Protein 6PJQ (pdb70)

GO terms:
  GO:0042802 identical protein binding (F, IPI)
  GO:0005886 plasma membrane (C, IDA)
  GO:0004252 serine-type endopeptidase activity (F, IDA)
  GO:0006508 proteolysis (P, IDA)
  GO:0004175 endopeptidase activity (F, IMP)
  GO:0006508 proteolysis (P, IMP)

Nearest PDB structures (foldseek):
  6pjq-assembly1_A  TM=1.006E+00  e=3.329E-26  Escherichia coli
  6pju-assembly1_A  TM=1.005E+00  e=6.611E-25  Escherichia coli
  5f5k-assembly1_A  TM=9.999E-01  e=1.378E-24  Escherichia coli
  6pja-assembly1_A  TM=9.984E-01  e=3.497E-24  Escherichia coli
  6pj5-assembly1_A  TM=9.980E-01  e=4.254E-24  Escherichia coli

Sequence (178 aa):
RAGPVTWVMMIACVVVFIAMQILGDQEVMLWLAWPFDPTLKFEFWRYFTHALMHFSLMHILFNLLWWWYLGGAVEKRLGSGKLIVITLISALLSGYVQQKFSGPWFGGLSGVVFALMGYVWLRGERDPQSGIYLQRGLIIFALIWIVAGSMANGAHIAGLAVGLAMAFVDSLNVRMAA

CATH classification: 1.20.1540.10

Solvent-accessible surface area: 8876 Å² total; per-residue (Å²): 228,13,11,87,24,0,105,102,24,28,96,31,0,55,94,21,26,90,32,3,115,136,105,32,44,137,74,11,9,96,143,34,0,18,15,120,50,103,111,41,103,137,43,130,112,8,42,72,22,4,5,31,0,1,27,41,103,129,7,9,95,59,2,18,113,14,0,112,96,3,0,7,31,0,11,161,129,47,30,38,46,55,0,72,67,1,16,76,69,0,3,63,74,2,0,108,44,1,44,135,124,60,20,20,92,2,0,3,0,1,2,2,4,7,0,0,9,1,0,2,75,26,27,12,79,100,28,97,172,17,39,5,134,9,77,164,46,42,33,95,52,8,92,99,110,29,123,85,47,99,44,0,48,0,2,3,88,9,0,35,56,14,0,51,56,32,0,90,88,28,17,116,158,97,79,51,2,10

InterPro domains:
  IPR022732 Peptidase S54, GlpG peptidase, N-terminal [PF12122] (1-82)
  IPR022764 Peptidase S54, rhomboid domain [PF01694] (133-268)
  IPR023662 Rhomboid protease GlpG [MF_01594] (1-274)
  IPR023662 Rhomboid protease GlpG [TIGR04239] (4-269)
  IPR035952 Rhomboid-like superfamily [G3DSA:1.20.1540.10] (91-271)
  IPR035952 Rhomboid-like superfamily [SSF144091] (92-267)
  IPR038236 GlpG peptidase, N-terminal domain superfamily [G3DSA:3.30.70.2350] (1-67)

Secondary structure (DSSP, 8-state):
---HHHHHHHHHHHHHHHHHHHH-HHHHHHHHS--SSGGGTT-TTHHHHGGG--SSHHHHHHHHHHIIIIIHHHHHHH-HHHHHHHHHHHHHHHHHHHHHHH-S-EE-SHHHHHHHHHHHHHHHHH-GGGS----HHHHHHHHHHHHH--B-HHHHHHHHHHHHHHHHHHHH-/-EE--

Radius of gyration: 15.37 Å; Cα contacts (8 Å, |Δi|>4): 322; chains: 2; bounding box: 30×46×30 Å

Organism: Escherichia coli (strain K12) (NCBI:txid83333)

Structure (mmCIF, N/CA/C/O backbone):
data_6PJQ
#
_entry.id   6PJQ
#
_cell.length_a   71.739
_cell.length_b   96.450
_cell.length_c   62.570
_cell.angle_alpha   90.000
_cell.angle_beta   90.000
_cell.angle_gamma   90.000
#
_symmetry.space_group_name_H-M   'C 2 2 21'
#
loop_
_entity.id
_entity.type
_entity.pdbx_description
1 polymer 'Rhomboid protease GlpG'
2 polymer 'Peptide aldehyde inhibitor'
3 water water
#
loop_
_atom_site.group_PDB
_atom_site.id
_atom_site.type_symbol
_atom_site.label_atom_id
_atom_site.label_alt_id
_atom_site.label_comp_id
_atom_site.label_asym_id
_atom_site.label_entity_id
_atom_site.label_seq_id
_atom_site.pdbx_PDB_ins_code
_atom_site.Cartn_x
_atom_site.Cartn_y
_atom_site.Cartn_z
_atom_site.occupancy
_atom_site.B_iso_or_equiv
_atom_site.auth_seq_id
_atom_site.auth_comp_id
_atom_site.auth_asym_id
_atom_site.auth_atom_id
_atom_site.pdbx_PDB_model_num
ATOM 1 N N . ARG A 1 27 ? 7.945 11.851 -14.822 1.00 101.40 92 ARG A N 1
ATOM 2 C CA . ARG A 1 27 ? 6.913 12.886 -15.132 1.00 94.29 92 ARG A CA 1
ATOM 3 C C . ARG A 1 27 ? 5.875 12.910 -14.007 1.00 90.21 92 ARG A C 1
ATOM 4 O O . ARG A 1 27 ? 5.304 11.877 -13.643 1.00 78.40 92 ARG A O 1
ATOM 12 N N . ALA A 1 28 ? 5.673 14.118 -13.459 1.00 77.23 93 ALA A N 1
ATOM 13 C CA . ALA A 1 28 ? 4.708 14.374 -12.406 1.00 68.64 93 ALA A CA 1
ATOM 14 C C . ALA A 1 28 ? 3.435 14.990 -12.992 1.00 63.90 93 ALA A C 1
ATOM 15 O O . ALA A 1 28 ? 3.445 15.588 -14.062 1.00 73.01 93 ALA A O 1
ATOM 17 N N . GLY A 1 29 ? 2.329 14.822 -12.273 1.00 63.01 94 GLY A N 1
ATOM 18 C CA . GLY A 1 29 ? 1.010 15.101 -12.810 1.00 57.80 94 GLY A CA 1
ATOM 19 C C . GLY A 1 29 ? 0.747 16.579 -13.096 1.00 60.41 94 GLY A C 1
ATOM 20 O O . GLY A 1 29 ? 1.582 17.462 -12.841 1.00 62.03 94 GLY A O 1
ATOM 21 N N . PRO A 1 30 ? -0.461 16.864 -13.633 1.00 49.94 95 PRO A N 1
ATOM 22 C CA . PRO A 1 30 ? -0.863 18.210 -14.022 1.00 50.74 95 PRO A CA 1
ATOM 23 C C . PRO A 1 30 ? -0.880 19.249 -12.900 1.00 61.30 95 PRO A C 1
ATOM 24 O O . PRO A 1 30 ? -0.543 20.400 -13.138 1.00 71.47 95 PRO A O 1
ATOM 28 N N . VAL A 1 31 ? -1.232 18.851 -11.674 1.00 61.05 96 VAL A N 1
ATOM 29 C CA . VAL A 1 31 ? -1.299 19.803 -10.573 1.00 56.32 96 VAL A CA 1
ATOM 30 C C . VAL A 1 31 ? 0.117 20.149 -10.103 1.00 55.59 96 VAL A C 1
ATOM 31 O O . VAL A 1 31 ? 0.442 21.318 -9.884 1.00 56.29 96 VAL A O 1
ATOM 35 N N . THR A 1 32 ? 0.982 19.139 -9.993 1.00 50.61 97 THR A N 1
ATOM 36 C CA . THR A 1 32 ? 2.375 19.394 -9.658 1.00 52.21 97 THR A CA 1
ATOM 37 C C . THR A 1 32 ? 3.006 20.385 -10.638 1.00 61.00 97 THR A C 1
ATOM 38 O O . THR A 1 32 ? 3.731 21.294 -10.202 1.00 58.71 97 THR A O 1
ATOM 42 N N . TRP A 1 33 ? 2.737 20.197 -11.951 1.00 62.49 98 TRP A N 1
ATOM 43 C CA . TRP A 1 33 ? 3.319 21.054 -12.984 1.00 64.11 98 TRP A CA 1
ATOM 44 C C . TRP A 1 33 ? 2.705 22.456 -13.030 1.00 61.05 98 TRP A C 1
ATOM 45 O O . TRP A 1 33 ? 3.455 23.428 -13.129 1.00 57.13 98 TRP A O 1
ATOM 56 N N . VAL A 1 34 ? 1.365 22.553 -12.926 1.00 53.03 99 VAL A N 1
ATOM 57 C CA . VAL A 1 34 ? 0.630 23.813 -12.953 1.00 47.32 99 VAL A CA 1
ATOM 58 C C . VAL A 1 34 ? 1.158 24.760 -11.870 1.00 53.26 99 VAL A C 1
ATOM 59 O O . VAL A 1 34 ? 1.373 25.939 -12.114 1.00 58.34 99 VAL A O 1
ATOM 63 N N . MET A 1 35 ? 1.415 24.226 -10.681 1.00 52.36 100 MET A N 1
ATOM 64 C CA . MET A 1 35 ? 1.909 24.994 -9.558 1.00 54.54 100 MET A CA 1
ATOM 65 C C . MET A 1 35 ? 3.375 25.393 -9.735 1.00 54.70 100 MET A C 1
ATOM 66 O O . MET A 1 35 ? 3.760 26.471 -9.297 1.00 62.79 100 MET A O 1
ATOM 71 N N . MET A 1 36 ? 4.196 24.535 -10.349 1.00 52.95 101 MET A N 1
ATOM 72 C CA . MET A 1 36 ? 5.575 24.907 -10.646 1.00 64.36 101 MET A CA 1
ATOM 73 C C . MET A 1 36 ? 5.604 26.026 -11.702 1.00 69.90 101 MET A C 1
ATOM 74 O O . MET A 1 36 ? 6.496 26.877 -11.692 1.00 60.30 101 MET A O 1
ATOM 79 N N . ILE A 1 37 ? 4.642 26.019 -12.641 1.00 58.38 102 ILE A N 1
ATOM 80 C CA . ILE A 1 37 ? 4.666 27.012 -13.703 1.00 60.14 102 ILE A CA 1
ATOM 81 C C . ILE A 1 37 ? 4.133 28.339 -13.169 1.00 63.12 102 ILE A C 1
ATOM 82 O O . ILE A 1 37 ? 4.663 29.386 -13.523 1.00 70.37 102 ILE A O 1
ATOM 87 N N . ALA A 1 38 ? 3.105 28.286 -12.306 1.00 64.17 103 ALA A N 1
ATOM 88 C CA . ALA A 1 38 ? 2.613 29.455 -11.584 1.00 54.14 103 ALA A CA 1
ATOM 89 C C . ALA A 1 38 ? 3.759 30.176 -10.868 1.00 50.55 103 ALA A C 1
ATOM 90 O O . ALA A 1 38 ? 3.935 31.375 -11.072 1.00 56.88 103 ALA A O 1
ATOM 92 N N . CYS A 1 39 ? 4.547 29.428 -10.075 1.00 49.68 104 CYS A N 1
ATOM 93 C CA . CYS A 1 39 ? 5.627 29.967 -9.252 1.00 54.69 104 CYS A CA 1
ATOM 94 C C . CYS A 1 39 ? 6.764 30.552 -10.088 1.00 57.70 104 CYS A C 1
ATOM 95 O O . CYS A 1 39 ? 7.377 31.526 -9.674 1.00 67.51 104 CYS A O 1
ATOM 98 N N . VAL A 1 40 ? 7.028 29.962 -11.258 1.00 65.05 105 VAL A N 1
ATOM 99 C CA . VAL A 1 40 ? 8.093 30.415 -12.141 1.00 59.36 105 VAL A CA 1
ATOM 100 C C . VAL A 1 40 ? 7.655 31.683 -12.864 1.00 53.61 105 VAL A C 1
ATOM 101 O O . VAL A 1 40 ? 8.427 32.639 -12.932 1.00 54.29 105 VAL A O 1
ATOM 105 N N . VAL A 1 41 ? 6.413 31.690 -13.364 1.00 49.61 106 VAL A N 1
ATOM 106 C CA . VAL A 1 41 ? 5.828 32.866 -13.996 1.00 51.26 106 VAL A CA 1
ATOM 107 C C . VAL A 1 41 ? 5.848 34.053 -13.026 1.00 54.71 106 VAL A C 1
ATOM 108 O O . VAL A 1 41 ? 6.314 35.128 -13.399 1.00 61.50 106 VAL A O 1
ATOM 112 N N . VAL A 1 42 ? 5.374 33.855 -11.781 1.00 55.13 107 VAL A N 1
ATOM 113 C CA . VAL A 1 42 ? 5.353 34.884 -10.739 1.00 53.18 107 VAL A CA 1
ATOM 114 C C . VAL A 1 42 ? 6.772 35.358 -10.371 1.00 55.41 107 VAL A C 1
ATOM 115 O O . VAL A 1 42 ? 7.023 36.565 -10.327 1.00 55.39 107 VAL A O 1
ATOM 119 N N . PHE A 1 43 ? 7.694 34.420 -10.105 1.00 51.38 108 PHE A N 1
ATOM 120 C CA . PHE A 1 43 ? 9.089 34.719 -9.809 1.00 55.73 108 PHE A CA 1
ATOM 121 C C . PHE A 1 43 ? 9.719 35.582 -10.900 1.00 67.94 108 PHE A C 1
ATOM 122 O O . PHE A 1 43 ? 10.355 36.581 -10.593 1.00 76.99 108 PHE A O 1
ATOM 130 N N . ILE A 1 44 ? 9.534 35.208 -12.172 1.00 67.76 109 ILE A N 1
ATOM 131 C CA . ILE A 1 44 ? 10.064 35.982 -13.285 1.00 63.00 109 ILE A CA 1
ATOM 132 C C . ILE A 1 44 ? 9.506 37.415 -13.272 1.00 61.36 109 ILE A C 1
ATOM 133 O O . ILE A 1 44 ? 10.248 38.381 -13.463 1.00 59.77 109 ILE A O 1
ATOM 138 N N . ALA A 1 45 ? 8.197 37.558 -13.002 1.00 60.47 110 ALA A N 1
ATOM 139 C CA . ALA A 1 45 ? 7.565 38.860 -12.852 1.00 63.01 110 ALA A CA 1
ATOM 140 C C . ALA A 1 45 ? 8.192 39.676 -11.714 1.00 67.60 110 ALA A C 1
ATOM 141 O O . ALA A 1 45 ? 8.376 40.883 -11.861 1.00 69.46 110 ALA A O 1
ATOM 143 N N . MET A 1 46 ? 8.551 39.014 -10.600 1.00 67.90 111 MET A N 1
ATOM 144 C CA . MET A 1 46 ? 9.193 39.669 -9.463 1.00 65.92 111 MET A CA 1
ATOM 145 C C . MET A 1 46 ? 10.575 40.226 -9.828 1.00 68.08 111 MET A C 1
ATOM 146 O O . MET A 1 46 ? 11.036 41.172 -9.196 1.00 73.47 111 MET A O 1
ATOM 151 N N . GLN A 1 47 ? 11.239 39.626 -10.830 1.00 74.68 112 GLN A N 1
ATOM 152 C CA . GLN A 1 47 ? 12.556 40.041 -11.310 1.00 75.31 112 GLN A CA 1
ATOM 153 C C . GLN A 1 47 ? 12.417 41.254 -12.232 1.00 83.21 112 GLN A C 1
ATOM 154 O O . GLN A 1 47 ? 13.251 42.165 -12.203 1.00 82.10 112 GLN A O 1
ATOM 160 N N . ILE A 1 48 ? 11.349 41.254 -13.047 1.00 69.99 113 ILE A N 1
ATOM 161 C CA . ILE A 1 48 ? 11.082 42.356 -13.957 1.00 69.81 113 ILE A CA 1
ATOM 162 C C . ILE A 1 48 ? 10.491 43.551 -13.201 1.00 64.73 113 ILE A C 1
ATOM 163 O O . ILE A 1 48 ? 10.996 44.660 -13.317 1.00 67.19 113 ILE A O 1
ATOM 168 N N . LEU A 1 49 ? 9.441 43.325 -12.407 1.00 61.09 114 LEU A N 1
ATOM 169 C CA . LEU A 1 49 ? 8.740 44.417 -11.750 1.00 56.39 114 LEU A CA 1
ATOM 170 C C . LEU A 1 49 ? 9.383 44.762 -10.403 1.00 56.18 114 LEU A C 1
ATOM 171 O O . LEU A 1 49 ? 9.118 45.829 -9.859 1.00 53.93 114 LEU A O 1
ATOM 176 N N . GLY A 1 50 ? 10.201 43.856 -9.848 1.00 57.31 115 GLY A N 1
ATOM 177 C CA . GLY A 1 50 ? 10.705 44.017 -8.492 1.00 61.34 115 GLY A CA 1
ATOM 178 C C . GLY A 1 50 ? 9.760 43.388 -7.467 1.00 62.88 115 GLY A C 1
ATOM 179 O O . GLY A 1 50 ? 8.554 43.303 -7.681 1.00 65.90 115 GLY A O 1
ATOM 180 N N . ASP A 1 51 ? 10.327 42.925 -6.354 1.00 60.69 116 ASP A N 1
ATOM 181 C CA . ASP A 1 51 ? 9.576 42.160 -5.372 1.00 57.28 116 ASP A CA 1
ATOM 182 C C . ASP A 1 51 ? 8.336 42.932 -4.910 1.00 63.35 116 ASP A C 1
ATOM 183 O O . ASP A 1 51 ? 7.219 42.417 -4.959 1.00 61.56 116 ASP A O 1
ATOM 188 N N . GLN A 1 52 ? 8.545 44.181 -4.481 1.00 66.81 117 GLN A N 1
ATOM 189 C CA . GLN A 1 52 ? 7.555 44.982 -3.781 1.00 74.14 117 GLN A CA 1
ATOM 190 C C . GLN A 1 52 ? 6.279 45.158 -4.615 1.00 72.50 117 GLN A C 1
ATOM 191 O O . GLN A 1 52 ? 5.161 45.137 -4.082 1.00 56.83 117 GLN A O 1
ATOM 197 N N . GLU A 1 53 ? 6.463 45.325 -5.929 1.00 70.44 118 GLU A N 1
ATOM 198 C CA . GLU A 1 53 ? 5.378 45.626 -6.850 1.00 71.02 118 GLU A CA 1
ATOM 199 C C . GLU A 1 53 ? 4.422 44.429 -6.926 1.00 72.17 118 GLU A C 1
ATOM 200 O O . GLU A 1 53 ? 3.184 44.578 -6.970 1.00 62.19 118 GLU A O 1
ATOM 206 N N . VAL A 1 54 ? 5.039 43.241 -6.951 1.00 58.42 119 VAL A N 1
ATOM 207 C CA . VAL A 1 54 ? 4.328 41.981 -6.995 1.00 59.40 119 VAL A CA 1
ATOM 208 C C . VAL A 1 54 ? 3.749 41.716 -5.609 1.00 59.28 119 VAL A C 1
ATOM 209 O O . VAL A 1 54 ? 2.600 41.306 -5.502 1.00 68.54 119 VAL A O 1
ATOM 213 N N . MET A 1 55 ? 4.524 41.995 -4.554 1.00 60.67 120 MET A N 1
ATOM 214 C CA . MET A 1 55 ? 4.038 41.799 -3.194 1.00 52.42 120 MET A CA 1
ATOM 215 C C . MET A 1 55 ? 2.777 42.616 -2.951 1.00 54.69 120 MET A C 1
ATOM 216 O O . MET A 1 55 ? 1.837 42.109 -2.342 1.00 60.13 120 MET A O 1
ATOM 221 N N . LEU A 1 56 ? 2.747 43.854 -3.467 1.00 52.17 121 LEU A N 1
ATOM 222 C CA . LEU A 1 56 ? 1.603 44.746 -3.325 1.00 48.54 121 LEU A CA 1
ATOM 223 C C . LEU A 1 56 ? 0.287 44.107 -3.787 1.00 49.98 121 LEU A C 1
ATOM 224 O O . LEU A 1 56 ? -0.772 44.417 -3.246 1.00 44.89 121 LEU A O 1
ATOM 229 N N . TRP A 1 57 ? 0.350 43.172 -4.748 1.00 51.00 122 TRP A N 1
ATOM 230 C CA . TRP A 1 57 ? -0.865 42.641 -5.350 1.00 48.97 122 TRP A CA 1
ATOM 231 C C . TRP A 1 57 ? -1.135 41.205 -4.911 1.00 50.76 122 TRP A C 1
ATOM 232 O O . TRP A 1 57 ? -2.303 40.796 -4.928 1.00 46.00 122 TRP A O 1
ATOM 243 N N . LEU A 1 58 ? -0.080 40.463 -4.509 1.00 44.23 123 LEU A N 1
ATOM 244 C CA . LEU A 1 58 ? -0.244 39.030 -4.238 1.00 52.94 123 LEU A CA 1
ATOM 245 C C . LEU A 1 58 ? -0.128 38.682 -2.748 1.00 49.99 123 LEU A C 1
ATOM 246 O O . LEU A 1 58 ? -0.461 37.567 -2.352 1.00 46.89 123 LEU A O 1
ATOM 251 N N . ALA A 1 59 ? 0.372 39.607 -1.924 1.00 49.31 124 ALA A N 1
ATOM 252 C CA . ALA A 1 59 ? 0.493 39.330 -0.497 1.00 51.78 124 ALA A CA 1
ATOM 253 C C . ALA A 1 59 ? -0.872 39.278 0.202 1.00 49.21 124 ALA A C 1
ATOM 254 O O . ALA A 1 59 ? -1.854 39.862 -0.242 1.00 46.77 124 ALA A O 1
ATOM 256 N N . TRP A 1 60 ? -0.902 38.561 1.321 1.00 46.65 125 TRP A N 1
ATOM 257 C CA . TRP A 1 60 ? -1.970 38.584 2.299 1.00 46.79 125 TRP A CA 1
ATOM 258 C C . TRP A 1 60 ? -2.478 40.008 2.544 1.00 47.42 125 TRP A C 1
ATOM 259 O O . TRP A 1 60 ? -1.673 40.933 2.649 1.00 46.95 125 TRP A O 1
ATOM 270 N N . PRO A 1 61 ? -3.806 40.264 2.697 1.00 52.41 126 PRO A N 1
ATOM 271 C CA . PRO A 1 61 ? -4.293 41.625 2.945 1.00 54.12 126 PRO A CA 1
ATOM 272 C C . PRO A 1 61 ? -3.530 42.268 4.106 1.00 57.01 126 PRO A C 1
ATOM 273 O O . PRO A 1 61 ? -3.469 41.714 5.200 1.00 57.98 126 PRO A O 1
ATOM 277 N N . PHE A 1 62 ? -2.896 43.415 3.835 1.00 59.22 127 PHE A N 1
ATOM 278 C CA . PHE A 1 62 ? -2.210 44.192 4.854 1.00 56.17 127 PHE A CA 1
ATOM 279 C C . PHE A 1 62 ? -3.184 45.143 5.548 1.00 50.52 127 PHE A C 1
ATOM 280 O O . PHE A 1 62 ? -2.844 45.692 6.584 1.00 56.33 127 PHE A O 1
ATOM 288 N N . ASP A 1 63 ? -4.358 45.358 4.950 1.00 47.97 128 ASP A N 1
ATOM 289 C CA . ASP A 1 63 ? -5.334 46.358 5.354 1.00 51.91 128 ASP A CA 1
ATOM 290 C C . ASP A 1 63 ? -6.707 45.696 5.262 1.00 48.80 128 ASP A C 1
ATOM 291 O O . ASP A 1 63 ? -7.011 45.108 4.241 1.00 51.08 128 ASP A O 1
ATOM 296 N N . PRO A 1 64 ? -7.537 45.688 6.334 1.00 51.52 129 PRO A N 1
ATOM 297 C CA . PRO A 1 64 ? -8.877 45.098 6.286 1.00 48.66 129 PRO A CA 1
ATOM 298 C C . PRO A 1 64 ? -9.714 45.485 5.072 1.00 49.32 129 PRO A C 1
ATOM 299 O O . PRO A 1 64 ? -10.521 44.679 4.620 1.00 54.59 129 PRO A O 1
ATOM 303 N N . THR A 1 65 ? -9.537 46.711 4.568 1.00 47.64 130 THR A N 1
ATOM 304 C CA . THR A 1 65 ? -10.294 47.178 3.412 1.00 53.21 130 THR A CA 1
ATOM 305 C C . THR A 1 65 ? -10.150 46.208 2.239 1.00 52.59 130 THR A C 1
ATOM 306 O O . THR A 1 65 ? -11.056 46.105 1.409 1.00 55.81 130 THR A O 1
ATOM 310 N N . LEU A 1 66 ? -8.993 45.532 2.182 1.00 52.72 131 LEU A N 1
ATOM 311 C CA . LEU A 1 66 ? -8.599 44.667 1.072 1.00 53.78 131 LEU A CA 1
ATOM 312 C C . LEU A 1 66 ? -9.104 43.237 1.292 1.00 56.53 131 LEU A C 1
ATOM 313 O O . LEU A 1 66 ? -8.769 42.352 0.504 1.00 63.01 131 LEU A O 1
ATOM 318 N N . LYS A 1 67 ? -9.884 42.991 2.357 1.00 57.53 132 LYS A N 1
ATOM 319 C CA . LYS A 1 67 ? -10.139 41.622 2.795 1.00 58.17 132 LYS A CA 1
ATOM 320 C C . LYS A 1 67 ? -10.923 40.840 1.740 1.00 58.60 132 LYS A C 1
ATOM 321 O O . LYS A 1 67 ? -10.884 39.610 1.736 1.00 54.91 132 LYS A O 1
ATOM 327 N N . PHE A 1 68 ? -11.601 41.553 0.831 1.00 57.55 133 PHE A N 1
ATOM 328 C CA . PHE A 1 68 ? -12.411 40.897 -0.181 1.00 59.20 133 PHE A CA 1
ATOM 329 C C . PHE A 1 68 ? -11.630 40.608 -1.464 1.00 65.50 133 PHE A C 1
ATOM 330 O O . PHE A 1 68 ? -12.218 40.121 -2.428 1.00 70.10 133 PHE A O 1
ATOM 338 N N . GLU A 1 69 ? -10.317 40.854 -1.457 1.00 65.34 134 GLU A N 1
ATOM 339 C CA . GLU A 1 69 ? -9.458 40.498 -2.574 1.00 62.99 134 GLU A CA 1
ATOM 340 C C . GLU A 1 69 ? -8.971 39.065 -2.351 1.00 64.46 134 GLU A C 1
ATOM 341 O O . GLU A 1 69 ? -7.826 38.858 -1.964 1.00 60.10 134 GLU A O 1
ATOM 347 N N . PHE A 1 70 ? -9.847 38.094 -2.659 1.00 62.82 135 PHE A N 1
ATOM 348 C CA . PHE A 1 70 ? -9.782 36.708 -2.211 1.00 62.45 135 PHE A CA 1
ATOM 349 C C . PHE A 1 70 ? -8.504 35.996 -2.648 1.00 57.16 135 PHE A C 1
ATOM 350 O O . PHE A 1 70 ? -8.042 35.103 -1.941 1.00 61.52 135 PHE A O 1
ATOM 358 N N . TRP A 1 71 ? -7.942 36.369 -3.802 1.00 47.36 136 TRP A N 1
ATOM 359 C CA . TRP A 1 71 ? -6.776 35.670 -4.324 1.00 47.15 136 TRP A CA 1
ATOM 360 C C . TRP A 1 71 ? -5.593 35.690 -3.355 1.00 47.71 136 TRP A C 1
ATOM 361 O O . TRP A 1 71 ? -4.820 34.732 -3.316 1.00 49.11 136 TRP A O 1
ATOM 372 N N . ARG A 1 72 ? -5.476 36.772 -2.575 1.00 47.93 137 ARG A N 1
ATOM 373 C CA . ARG A 1 72 ? -4.378 37.033 -1.656 1.00 45.00 137 ARG A CA 1
ATOM 374 C C . ARG A 1 72 ? -4.228 35.958 -0.578 1.00 46.54 137 ARG A C 1
ATOM 375 O O . ARG A 1 72 ? -3.119 35.767 -0.071 1.00 55.84 137 ARG A O 1
ATOM 383 N N . TYR A 1 73 ? -5.308 35.259 -0.199 1.00 45.44 138 TYR A N 1
ATOM 384 C CA . TYR A 1 73 ? -5.174 34.228 0.828 1.00 48.21 138 TYR A CA 1
ATOM 385 C C . TYR A 1 73 ? -4.417 33.022 0.285 1.00 49.79 138 TYR A C 1
ATOM 386 O O . TYR A 1 73 ? -3.977 32.172 1.054 1.00 46.93 138 TYR A O 1
ATOM 395 N N . PHE A 1 74 ? -4.244 32.987 -1.048 1.00 51.71 139 PHE A N 1
ATOM 396 C CA . PHE A 1 74 ? -3.552 31.895 -1.721 1.00 57.22 139 PHE A CA 1
ATOM 397 C C . PHE A 1 74 ? -2.252 32.363 -2.388 1.00 56.92 139 PHE A C 1
ATOM 398 O O . PHE A 1 74 ? -1.230 31.660 -2.300 1.00 45.43 139 PHE A O 1
ATOM 406 N N . THR A 1 75 ? -2.298 33.564 -2.997 1.00 49.41 140 THR A N 1
ATOM 407 C CA . THR A 1 75 ? -1.269 34.007 -3.922 1.00 47.51 140 THR A CA 1
ATOM 408 C C . THR A 1 75 ? 0.052 34.264 -3.210 1.00 51.25 140 THR A C 1
ATOM 409 O O . THR A 1 75 ? 1.093 34.255 -3.872 1.00 54.06 140 THR A O 1
ATOM 413 N N . HIS A 1 76 ? 0.013 34.458 -1.879 1.00 49.28 141 HIS A N 1
ATOM 414 C CA . HIS A 1 76 ? 1.236 34.633 -1.097 1.00 44.10 141 HIS A CA 1
ATOM 415 C C . HIS A 1 76 ? 2.167 33.433 -1.324 1.00 47.92 141 HIS A C 1
ATOM 416 O O . HIS A 1 76 ? 3.396 33.600 -1.318 1.00 46.37 141 HIS A O 1
ATOM 423 N N . ALA A 1 77 ? 1.577 32.241 -1.577 1.00 43.23 142 ALA A N 1
ATOM 424 C CA . ALA A 1 77 ? 2.334 31.004 -1.720 1.00 45.38 142 ALA A CA 1
ATOM 425 C C . ALA A 1 77 ? 3.191 30.977 -2.987 1.00 53.59 142 ALA A C 1
ATOM 426 O O . ALA A 1 77 ? 4.147 30.202 -3.056 1.00 57.63 142 ALA A O 1
ATOM 4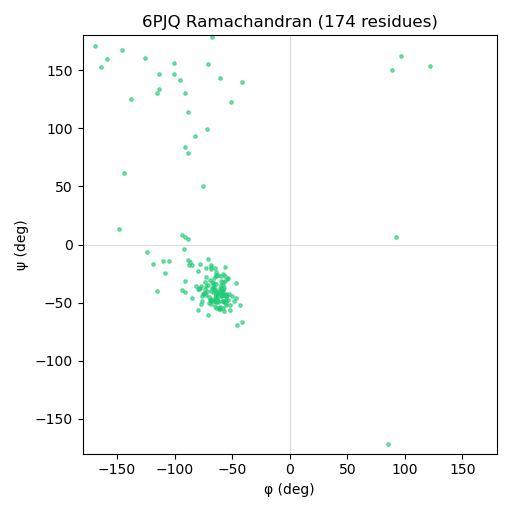28 N N . LEU A 1 78 ? 2.854 31.806 -3.989 1.00 60.09 143 LEU A N 1
ATOM 429 C CA . LEU A 1 78 ? 3.469 31.721 -5.313 1.00 59.04 143 LEU A CA 1
ATOM 430 C C . LEU A 1 78 ? 4.733 32.573 -5.380 1.00 54.71 143 LEU A C 1
ATOM 431 O O . LEU A 1 78 ? 5.518 32.466 -6.319 1.00 59.20 143 LEU A O 1
ATOM 436 N N . MET A 1 79 ? 4.908 33.434 -4.381 1.00 49.87 144 MET A N 1
ATOM 437 C CA . MET A 1 79 ? 5.976 34.407 -4.417 1.00 51.32 144 MET A CA 1
ATOM 438 C C . MET A 1 79 ? 7.222 33.823 -3.756 1.00 54.89 144 MET A C 1
ATOM 439 O O . MET A 1 79 ? 7.150 33.301 -2.648 1.00 58.59 144 MET A O 1
ATOM 444 N N . HIS A 1 80 ? 8.365 33.919 -4.450 1.00 58.71 145 HIS A N 1
ATOM 445 C CA . HIS A 1 80 ? 9.656 33.598 -3.856 1.00 60.06 145 HIS A CA 1
ATOM 446 C C . HIS A 1 80 ? 10.649 34.749 -3.997 1.00 64.06 145 HIS A C 1
ATOM 447 O O . HIS A 1 80 ? 10.495 35.619 -4.861 1.00 63.91 145 HIS A O 1
ATOM 454 N N . PHE A 1 81 ? 11.693 34.730 -3.155 1.00 63.76 146 PHE A N 1
ATOM 455 C CA . PHE A 1 81 ? 12.463 35.942 -2.915 1.00 70.20 146 PHE A CA 1
ATOM 456 C C . PHE A 1 81 ? 13.919 35.784 -3.342 1.00 76.27 146 PHE A C 1
ATOM 457 O O . PHE A 1 81 ? 14.636 36.771 -3.475 1.00 85.34 146 PHE A O 1
ATOM 465 N N . SER A 1 82 ? 14.348 34.537 -3.527 1.00 78.63 147 SER A N 1
ATOM 466 C CA . SER A 1 82 ? 15.681 34.265 -4.033 1.00 74.25 147 SER A CA 1
ATOM 467 C C .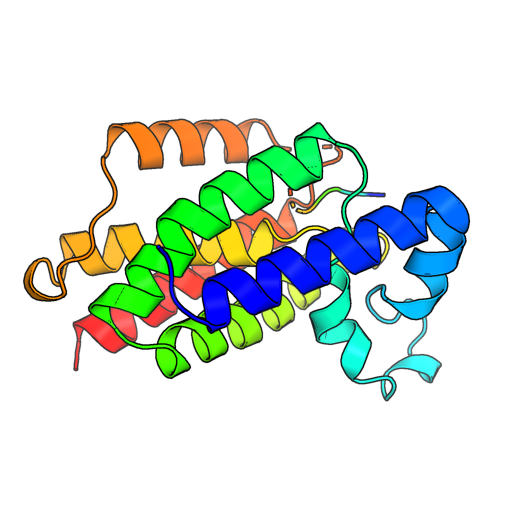 SER A 1 82 ? 15.592 33.022 -4.901 1.00 71.95 147 SER A C 1
ATOM 468 O O . SER A 1 82 ? 14.568 32.345 -4.904 1.00 84.89 147 SER A O 1
ATOM 471 N N . LEU A 1 83 ? 16.651 32.763 -5.663 1.00 75.81 148 LEU A N 1
ATOM 472 C CA . LEU A 1 83 ? 16.693 31.596 -6.524 1.00 78.02 148 LEU A CA 1
ATOM 473 C C . LEU A 1 83 ? 16.708 30.345 -5.652 1.00 82.23 148 LEU A C 1
ATOM 474 O O . LEU A 1 83 ? 16.129 29.337 -6.044 1.00 78.84 148 LEU A O 1
ATOM 479 N N . MET A 1 84 ? 17.401 30.402 -4.500 1.00 73.36 149 MET A N 1
ATOM 480 C CA . MET A 1 84 ? 17.498 29.217 -3.666 1.00 77.31 149 MET A CA 1
ATOM 481 C C . MET A 1 84 ? 16.122 28.926 -3.067 1.00 87.31 149 MET A C 1
ATOM 482 O O . MET A 1 84 ? 15.625 27.809 -3.194 1.00 82.20 149 MET A O 1
ATOM 487 N N . HIS A 1 85 ? 15.485 29.970 -2.516 1.00 83.12 150 HIS A N 1
ATOM 488 C CA . HIS A 1 85 ? 14.096 29.972 -2.081 1.00 70.48 150 HIS A CA 1
ATOM 489 C C . HIS A 1 85 ? 13.150 29.293 -3.080 1.00 65.08 150 HIS A C 1
ATOM 490 O O . HIS A 1 85 ? 12.370 28.429 -2.677 1.00 65.93 150 HIS A O 1
ATOM 497 N N . ILE A 1 86 ? 13.180 29.675 -4.367 1.00 58.50 151 ILE A N 1
ATOM 498 C CA . ILE A 1 86 ? 12.282 29.017 -5.310 1.00 60.88 151 ILE A CA 1
ATOM 499 C C . ILE A 1 86 ? 12.710 27.566 -5.552 1.00 65.26 151 ILE A C 1
ATOM 500 O O . ILE A 1 86 ? 11.871 26.663 -5.514 1.00 65.18 151 ILE A O 1
ATOM 505 N N . LEU A 1 87 ? 14.017 27.339 -5.764 1.00 69.92 152 LEU A N 1
ATOM 506 C CA . LEU A 1 87 ? 14.540 26.037 -6.156 1.00 72.43 152 LEU A CA 1
ATOM 507 C C . LEU A 1 87 ? 14.227 25.023 -5.066 1.00 68.40 152 LEU A C 1
ATOM 508 O O . LEU A 1 87 ? 13.620 23.990 -5.329 1.00 64.54 152 LEU A O 1
ATOM 513 N N . PHE A 1 88 ? 14.648 25.357 -3.845 1.00 72.21 153 PHE A N 1
ATOM 514 C CA . PHE A 1 88 ? 14.490 24.513 -2.671 1.00 79.20 153 PHE A CA 1
ATOM 515 C C . PHE A 1 88 ? 13.016 24.149 -2.445 1.00 72.72 153 PHE A C 1
ATOM 516 O O . PHE A 1 88 ? 12.699 22.995 -2.183 1.00 73.67 153 PHE A O 1
ATOM 524 N N . ASN A 1 89 ? 12.112 25.123 -2.592 1.00 61.87 154 ASN A N 1
ATOM 525 C CA . ASN A 1 89 ? 10.684 24.909 -2.444 1.00 59.81 154 ASN A CA 1
ATOM 526 C C . ASN A 1 89 ? 10.106 24.049 -3.562 1.00 60.70 154 ASN A C 1
ATOM 527 O O . ASN A 1 89 ? 9.335 23.131 -3.273 1.00 61.03 154 ASN A O 1
ATOM 532 N N . LEU A 1 90 ? 10.434 24.373 -4.827 1.00 55.53 155 LEU A N 1
ATOM 533 C CA . LEU A 1 90 ? 9.886 23.631 -5.961 1.00 57.56 155 LEU A CA 1
ATOM 534 C C . LEU A 1 90 ? 10.391 22.190 -5.994 1.00 57.06 155 LEU A C 1
ATOM 535 O O . LEU A 1 90 ? 9.638 21.295 -6.365 1.00 58.46 155 LEU A O 1
ATOM 540 N N . LEU A 1 91 ? 11.667 21.996 -5.633 1.00 57.43 156 LEU A N 1
ATOM 541 C CA . LEU A 1 91 ? 12.285 20.697 -5.378 1.00 66.07 156 LEU A CA 1
ATOM 542 C C . LEU A 1 91 ? 11.383 19.808 -4.506 1.00 67.43 156 LEU A C 1
ATOM 543 O O . LEU A 1 91 ? 10.859 18.796 -4.975 1.00 61.07 156 LEU A O 1
ATOM 548 N N . TRP A 1 92 ? 11.230 20.180 -3.221 1.00 67.00 157 TRP A N 1
ATOM 549 C CA . TRP A 1 92 ? 10.343 19.518 -2.274 1.00 63.32 157 TRP A CA 1
ATOM 550 C C . TRP A 1 92 ? 8.935 19.345 -2.851 1.00 68.02 157 TRP A C 1
ATOM 551 O O . TRP A 1 92 ? 8.331 18.278 -2.719 1.00 66.12 157 TRP A O 1
ATOM 562 N N . TRP A 1 93 ? 8.410 20.400 -3.492 1.00 63.54 158 TRP A N 1
ATOM 563 C CA . TRP A 1 93 ? 7.059 20.387 -4.029 1.00 61.43 158 TRP A CA 1
ATOM 564 C C . TRP A 1 93 ? 6.902 19.348 -5.143 1.00 66.90 158 TRP A C 1
ATOM 565 O O . TRP A 1 93 ? 5.878 18.654 -5.193 1.00 55.02 158 TRP A O 1
ATOM 576 N N . TRP A 1 94 ? 7.906 19.266 -6.040 1.00 75.53 159 TRP A N 1
ATOM 577 C CA . TRP A 1 94 ? 7.960 18.293 -7.131 1.00 78.79 159 TRP A CA 1
ATOM 578 C C . TRP A 1 94 ? 7.959 16.884 -6.540 1.00 70.54 159 TRP A C 1
ATOM 579 O O . TRP A 1 94 ? 7.119 16.049 -6.867 1.00 66.12 159 TRP A O 1
ATOM 590 N N . TYR A 1 95 ? 8.907 16.663 -5.626 1.00 69.60 160 TYR A N 1
ATOM 591 C CA . TYR A 1 95 ? 9.112 15.373 -4.992 1.00 75.68 160 TYR A CA 1
ATOM 592 C C . TYR A 1 95 ? 7.830 14.907 -4.297 1.00 71.38 160 TYR A C 1
ATOM 593 O O . TYR A 1 95 ? 7.304 13.849 -4.636 1.00 71.46 160 TYR A O 1
ATOM 602 N N . LEU A 1 96 ?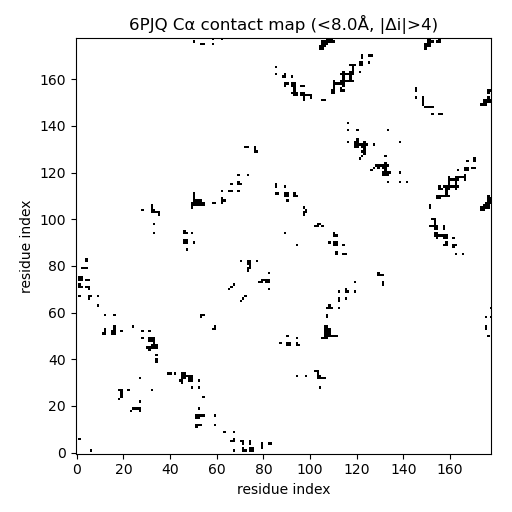 7.327 15.731 -3.364 1.00 67.34 161 LEU A N 1
ATOM 603 C CA . LEU A 1 96 ? 6.233 15.390 -2.461 1.00 67.33 161 LEU A CA 1
ATOM 604 C C . LEU A 1 96 ? 4.864 15.640 -3.106 1.00 67.29 161 LEU A C 1
ATOM 605 O O . LEU A 1 96 ? 3.957 14.817 -2.947 1.00 68.33 161 LEU A O 1
ATOM 610 N N . GLY A 1 97 ? 4.682 16.807 -3.756 1.00 57.00 162 GLY A N 1
ATOM 611 C CA . GLY A 1 97 ? 3.431 1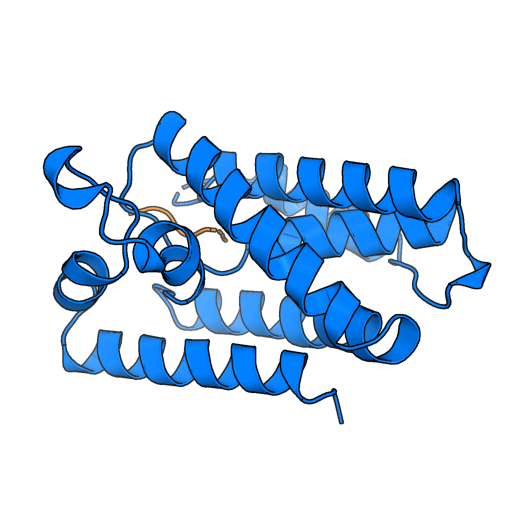7.105 -4.436 1.00 53.22 162 GLY A CA 1
ATOM 612 C C . GLY A 1 97 ? 3.098 16.044 -5.491 1.00 62.47 162 GLY A C 1
ATOM 613 O O . GLY A 1 97 ? 1.978 15.530 -5.540 1.00 61.72 162 GLY A O 1
ATOM 614 N N . GLY A 1 98 ? 4.096 15.727 -6.329 1.00 56.78 163 GLY A N 1
ATOM 615 C CA . GLY A 1 98 ? 3.962 14.731 -7.373 1.00 60.95 163 GLY A CA 1
ATOM 616 C C . GLY A 1 98 ? 3.601 13.364 -6.795 1.00 63.70 163 GLY A C 1
ATOM 617 O O . GLY A 1 98 ? 2.775 12.651 -7.367 1.00 63.85 163 GLY A O 1
ATOM 618 N N . ALA A 1 99 ? 4.222 13.018 -5.657 1.00 61.40 164 ALA A N 1
ATOM 619 C CA . ALA A 1 99 ? 3.945 11.769 -4.961 1.00 60.07 164 ALA A CA 1
ATOM 620 C C . ALA A 1 99 ? 2.497 11.712 -4.467 1.00 61.93 164 ALA A C 1
ATOM 621 O O . ALA A 1 99 ? 1.851 10.682 -4.599 1.00 63.94 164 ALA A O 1
ATOM 623 N N . VAL A 1 100 ? 1.964 12.822 -3.948 1.00 55.83 165 VAL A N 1
ATOM 624 C CA . VAL A 1 100 ? 0.570 12.835 -3.534 1.00 57.46 165 VAL A CA 1
ATOM 625 C C . VAL A 1 100 ? -0.332 12.744 -4.763 1.00 61.18 165 VAL A C 1
ATOM 626 O O . VAL A 1 100 ? -1.290 11.983 -4.767 1.00 64.76 165 VAL A O 1
ATOM 630 N N . GLU A 1 101 ? -0.044 13.546 -5.795 1.00 65.87 166 GLU A N 1
ATOM 631 C CA . GLU A 1 101 ? -0.851 13.549 -7.000 1.00 59.82 166 GLU A CA 1
ATOM 632 C C . GLU A 1 101 ? -0.855 12.169 -7.652 1.00 57.78 166 GLU A C 1
ATOM 633 O O . GLU A 1 101 ? -1.920 11.711 -8.041 1.00 52.49 166 GLU A O 1
ATOM 639 N N . LYS A 1 102 ? 0.317 11.517 -7.755 1.00 54.29 167 LYS A N 1
ATOM 640 C CA . LYS A 1 102 ? 0.470 10.190 -8.352 1.00 57.67 167 LYS A CA 1
ATOM 641 C C . LYS A 1 102 ? -0.385 9.154 -7.621 1.00 59.13 167 LYS A C 1
ATOM 642 O O . LYS A 1 102 ? -1.114 8.403 -8.265 1.00 63.42 167 LYS A O 1
ATOM 648 N N . ARG A 1 103 ? -0.303 9.133 -6.278 1.00 65.55 168 ARG A N 1
ATOM 649 C CA . ARG A 1 103 ? -0.840 8.066 -5.446 1.00 64.09 168 ARG A CA 1
ATOM 650 C C . ARG A 1 103 ? -2.274 8.342 -5.018 1.00 61.36 168 ARG A C 1
ATOM 651 O O . ARG A 1 103 ? -3.017 7.392 -4.806 1.00 63.52 168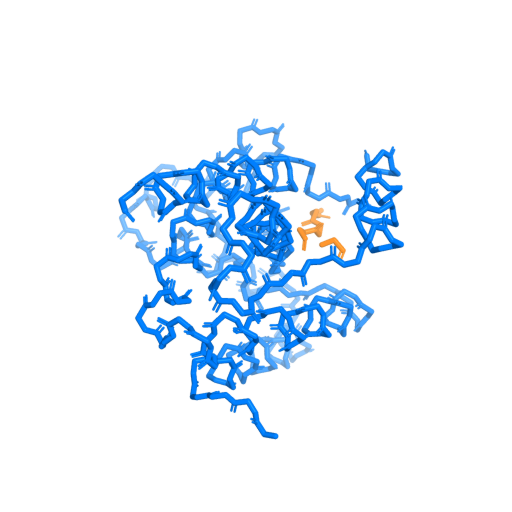 ARG A O 1
ATOM 659 N N . LEU A 1 104 ? -2.639 9.624 -4.852 1.00 58.40 169 LEU A N 1
ATOM 660 C CA . LEU A 1 104 ? -3.903 9.975 -4.223 1.00 59.94 169 LEU A CA 1
ATOM 661 C C . LEU A 1 104 ? -4.732 10.859 -5.147 1.00 60.71 169 LEU A C 1
ATOM 662 O O . LEU A 1 104 ? -5.893 11.152 -4.870 1.00 68.14 169 LEU A O 1
ATOM 667 N N . GLY A 1 105 ? -4.139 11.259 -6.269 1.00 65.87 170 GLY A N 1
ATOM 668 C CA . GLY A 1 105 ? -4.898 11.974 -7.280 1.00 53.29 170 GLY A CA 1
ATOM 669 C C . GLY A 1 105 ? -4.728 13.476 -7.147 1.00 58.80 170 GLY A C 1
ATOM 670 O O . GLY A 1 105 ? -4.300 13.981 -6.102 1.00 58.70 170 GLY A O 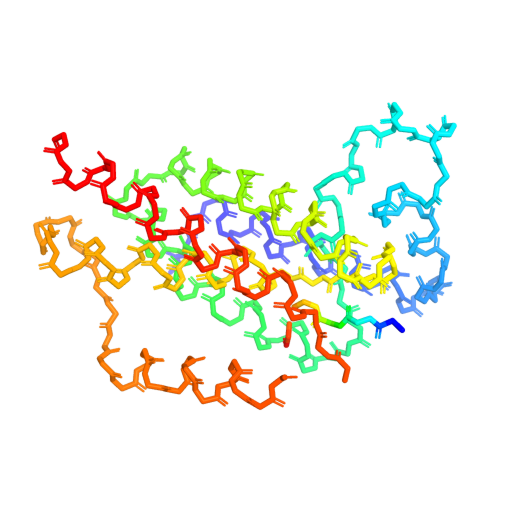1
ATOM 671 N N . SER A 1 106 ? -5.081 14.146 -8.249 1.00 59.58 171 SER A N 1
ATOM 672 C CA . SER A 1 106 ? -4.927 15.574 -8.448 1.00 55.62 171 SER A CA 1
ATOM 673 C C . SER A 1 106 ? -5.807 16.345 -7.476 1.00 58.88 171 SER A C 1
ATOM 674 O O . SER A 1 106 ? -5.373 17.366 -6.957 1.00 60.95 171 SER A O 1
ATOM 677 N N . GLY A 1 107 ? -7.036 15.863 -7.245 1.00 59.41 172 GLY A N 1
ATOM 678 C CA . GLY A 1 107 ? -7.967 16.509 -6.320 1.00 56.28 172 GLY A CA 1
ATOM 679 C C . GLY A 1 107 ? -7.443 16.574 -4.879 1.00 60.25 172 GLY A C 1
ATOM 680 O O . GLY A 1 107 ? -7.663 17.554 -4.167 1.00 62.50 172 GLY A O 1
ATOM 681 N N . LYS A 1 108 ? -6.743 15.522 -4.445 1.00 57.27 173 LYS A N 1
ATOM 682 C CA . LYS A 1 108 ? -6.187 15.473 -3.111 1.00 59.52 173 LYS A CA 1
ATOM 683 C C . LYS A 1 108 ? -5.135 16.571 -2.945 1.00 63.03 173 LYS A C 1
ATOM 684 O O . LYS A 1 108 ? -5.105 17.253 -1.916 1.00 70.67 173 LYS A O 1
ATOM 690 N N . LEU A 1 109 ? -4.250 16.723 -3.941 1.00 64.67 174 LEU A N 1
ATOM 691 C CA . LEU A 1 109 ? -3.143 17.672 -3.816 1.00 63.29 174 LEU A CA 1
ATOM 692 C C . LEU A 1 109 ? -3.668 19.111 -3.879 1.00 56.84 174 LEU A C 1
ATOM 693 O O . LEU A 1 109 ? -3.171 19.977 -3.163 1.00 60.81 174 LEU A O 1
ATOM 698 N N . ILE A 1 110 ? -4.719 19.352 -4.679 1.00 53.55 175 ILE A N 1
ATOM 699 C CA . ILE A 1 110 ? -5.376 20.651 -4.730 1.00 54.93 175 ILE A CA 1
ATOM 700 C C . ILE A 1 110 ? -5.812 21.042 -3.313 1.00 62.00 175 ILE A C 1
ATOM 701 O O . ILE A 1 110 ? -5.559 22.163 -2.858 1.00 58.45 175 ILE A O 1
ATOM 706 N N . VAL A 1 111 ? -6.456 20.100 -2.613 1.00 63.66 176 VAL A N 1
ATOM 707 C CA . VAL A 1 111 ? -7.110 20.386 -1.346 1.00 61.91 176 VAL A CA 1
ATOM 708 C C . VAL A 1 111 ? -6.084 20.573 -0.220 1.00 58.51 176 VAL A C 1
ATOM 709 O O . VAL A 1 111 ? -6.219 21.515 0.566 1.00 49.48 176 VAL A O 1
ATOM 713 N N . ILE A 1 112 ? -5.037 19.726 -0.181 1.00 59.78 177 ILE A N 1
ATOM 714 C CA . ILE A 1 112 ? -3.869 19.907 0.690 1.00 57.53 177 ILE A CA 1
ATOM 715 C C . ILE A 1 112 ? -3.212 21.272 0.466 1.00 58.29 177 ILE A C 1
ATOM 716 O O . ILE A 1 112 ? -2.859 21.954 1.425 1.00 57.61 177 ILE A O 1
ATOM 721 N N . THR A 1 113 ? -3.054 21.660 -0.805 1.00 58.95 178 THR A N 1
ATOM 722 C CA . THR A 1 113 ? -2.492 22.943 -1.213 1.00 56.39 178 THR A CA 1
ATOM 723 C C . THR A 1 113 ? -3.341 24.105 -0.682 1.00 54.85 178 THR A C 1
ATOM 724 O O . THR A 1 113 ? -2.806 25.016 -0.041 1.00 52.46 178 THR A O 1
ATOM 728 N N . LEU A 1 114 ? -4.656 24.086 -0.982 1.00 55.73 179 LEU A N 1
ATOM 729 C CA . LEU A 1 114 ? -5.549 25.209 -0.699 1.00 51.16 179 LEU A CA 1
ATOM 730 C C . LEU A 1 114 ? -5.769 25.422 0.800 1.00 50.10 179 LEU A C 1
ATOM 731 O O . LEU A 1 114 ? -5.653 26.560 1.249 1.00 51.24 179 LEU A O 1
ATOM 736 N N . ILE A 1 115 ? -6.068 24.338 1.558 1.00 54.14 180 ILE A N 1
ATOM 737 C CA . ILE A 1 115 ? -6.230 24.378 3.016 1.00 50.87 180 ILE A CA 1
ATOM 738 C C . ILE A 1 115 ? -4.9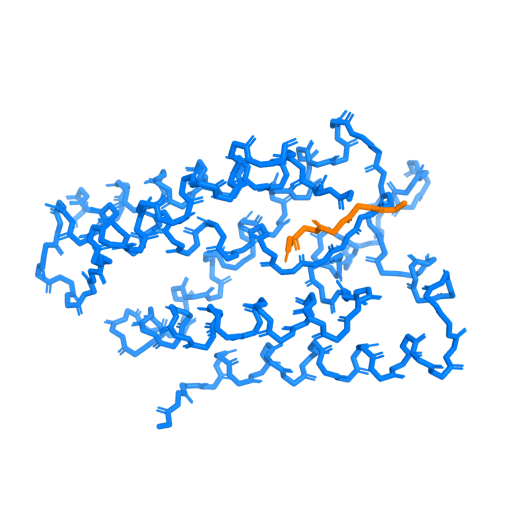38 24.919 3.644 1.00 52.33 180 ILE A C 1
ATOM 739 O O . ILE A 1 115 ? -4.988 25.891 4.396 1.00 54.53 180 ILE A O 1
ATOM 744 N N . SER A 1 116 ? -3.791 24.290 3.322 1.00 44.95 181 SER A N 1
ATOM 745 C CA . SER A 1 116 ? -2.482 24.606 3.891 1.00 49.15 181 SER A CA 1
ATOM 746 C C . SER A 1 116 ? -1.951 25.991 3.513 1.00 52.79 181 SER A C 1
ATOM 747 O O . SER A 1 116 ? -1.257 26.611 4.313 1.00 59.07 181 SER A O 1
ATOM 750 N N . ALA A 1 117 ? -2.190 26.439 2.274 1.00 49.48 182 ALA A N 1
ATOM 751 C CA . ALA A 1 117 ? -1.787 27.774 1.876 1.00 50.81 182 ALA A CA 1
ATOM 752 C C . ALA A 1 117 ? -2.569 28.806 2.684 1.00 49.47 182 ALA A C 1
ATOM 753 O O . ALA A 1 117 ? -1.987 29.756 3.185 1.00 54.47 182 ALA A O 1
ATOM 755 N N . LEU A 1 118 ? -3.892 28.637 2.758 1.00 45.27 183 LEU A N 1
ATOM 756 C CA . LEU A 1 118 ? -4.773 29.558 3.448 1.00 48.55 183 LEU A CA 1
ATOM 757 C C . LEU A 1 118 ? -4.466 29.608 4.960 1.00 50.89 183 LEU A C 1
ATOM 758 O O . LEU A 1 118 ? -4.341 30.686 5.540 1.00 53.79 183 LEU A O 1
ATOM 763 N N . LEU A 1 119 ? -4.295 28.454 5.611 1.00 46.34 184 LEU A N 1
ATOM 764 C CA . LEU A 1 119 ? -4.092 28.413 7.053 1.00 51.05 184 LEU A CA 1
ATOM 765 C C . LEU A 1 119 ? -2.665 28.780 7.483 1.00 51.24 184 LEU A C 1
ATOM 766 O O . LEU A 1 119 ? -2.483 29.381 8.540 1.00 56.06 184 LEU A O 1
ATOM 771 N N . SER A 1 120 ? -1.649 28.369 6.717 1.00 52.33 185 SER A N 1
ATOM 772 C CA . SER A 1 120 ? -0.270 28.750 6.996 1.00 53.21 185 SER A CA 1
ATOM 773 C C . SER A 1 120 ? -0.098 30.249 6.763 1.00 55.01 185 SER A C 1
ATOM 774 O O . SER A 1 120 ? 0.669 30.909 7.467 1.00 53.65 185 SER A O 1
ATOM 777 N N . GLY A 1 121 ? -0.856 30.777 5.790 1.00 49.34 186 GLY A N 1
ATOM 778 C CA . GLY A 1 121 ? -0.901 32.210 5.535 1.00 48.96 186 GLY A CA 1
ATOM 779 C C . GLY A 1 121 ? -1.490 32.970 6.723 1.00 54.33 186 GLY A C 1
ATOM 780 O O . GLY A 1 121 ? -0.889 33.926 7.213 1.00 47.59 186 GLY A O 1
ATOM 781 N N . TYR A 1 122 ? -2.650 32.483 7.200 1.00 60.46 187 TYR A N 1
ATOM 782 C CA . TYR A 1 122 ? -3.409 33.037 8.316 1.00 59.05 187 TYR A CA 1
ATOM 783 C C . TYR A 1 122 ? -2.547 33.159 9.571 1.00 61.29 187 TYR A C 1
ATOM 784 O O . TYR A 1 122 ? -2.617 34.167 10.278 1.00 61.98 187 TYR A O 1
ATOM 793 N N . VAL A 1 123 ? -1.762 32.112 9.849 1.00 59.90 188 VAL A N 1
ATOM 794 C CA . VAL A 1 123 ? -0.963 32.043 11.062 1.00 60.33 188 VAL A CA 1
ATOM 795 C C . VAL A 1 123 ? 0.326 32.848 10.882 1.00 63.64 188 VAL A C 1
ATOM 796 O O . VAL A 1 123 ? 0.805 33.502 11.810 1.00 63.29 188 VAL A O 1
ATOM 800 N N . GLN A 1 124 ? 0.872 32.820 9.666 1.00 61.18 189 GLN A N 1
ATOM 801 C CA . GLN A 1 124 ? 2.077 33.576 9.379 1.00 57.63 189 GLN A CA 1
ATOM 802 C C . GLN A 1 124 ? 1.809 35.071 9.525 1.00 59.64 189 GLN A C 1
ATOM 803 O O . GLN A 1 124 ? 2.680 35.792 10.002 1.00 66.40 189 GLN A O 1
ATOM 809 N N . GLN A 1 125 ? 0.623 35.520 9.088 1.00 52.59 190 GLN A N 1
ATOM 810 C CA . GLN A 1 125 ? 0.192 36.905 9.221 1.00 53.20 190 GLN A CA 1
ATOM 811 C C . GLN A 1 125 ? 0.156 37.300 10.698 1.00 58.25 190 GLN A C 1
ATOM 812 O O . GLN A 1 125 ? 0.601 38.392 11.042 1.00 60.64 190 GLN A O 1
ATOM 818 N N . LYS A 1 126 ? -0.389 36.417 11.552 1.00 54.10 191 LYS A N 1
ATOM 819 C CA . LYS A 1 126 ? -0.608 36.699 12.959 1.00 48.78 191 LYS A CA 1
ATOM 820 C C . LYS A 1 126 ? 0.745 36.799 13.642 1.00 51.69 191 LYS A C 1
ATOM 821 O O . LYS A 1 126 ? 0.960 37.662 14.491 1.00 67.50 191 LYS A O 1
ATOM 827 N N . PHE A 1 127 ? 1.660 35.921 13.250 1.00 51.19 192 PHE A N 1
ATOM 828 C CA . PHE A 1 127 ? 2.976 35.933 13.858 1.00 53.27 192 PHE A CA 1
ATOM 829 C C . PHE A 1 127 ? 3.669 37.252 13.557 1.00 53.13 192 PHE A C 1
ATOM 830 O O . PHE A 1 127 ? 4.229 37.876 14.452 1.00 68.77 192 PHE A O 1
ATOM 838 N N . SER A 1 128 ? 3.637 37.661 12.283 1.00 56.31 193 SER A N 1
ATOM 839 C CA . SER A 1 128 ? 4.635 38.601 11.796 1.00 62.19 193 SER A CA 1
ATOM 840 C C . SER A 1 128 ? 4.102 39.519 10.698 1.00 57.65 193 SER A C 1
ATOM 841 O O . SER A 1 128 ? 4.862 40.215 10.034 1.00 57.11 193 SER A O 1
ATOM 844 N N . GLY A 1 129 ? 2.786 39.546 10.525 1.00 55.71 194 GLY A N 1
ATOM 845 C CA . GLY A 1 129 ? 2.190 40.453 9.565 1.00 51.27 194 GLY A CA 1
ATOM 846 C C . GLY A 1 129 ? 2.169 39.851 8.168 1.00 54.96 194 GLY A C 1
ATOM 847 O O . GLY A 1 129 ? 2.501 38.677 7.965 1.00 60.28 194 GLY A O 1
ATOM 848 N N . PRO A 1 130 ? 1.801 40.665 7.159 1.00 54.85 195 PRO A N 1
ATOM 849 C CA . PRO A 1 130 ? 1.504 40.140 5.829 1.00 53.13 195 PRO A CA 1
ATOM 850 C C . PRO A 1 130 ? 2.625 40.066 4.786 1.00 59.57 195 PRO A C 1
ATOM 851 O O . PRO A 1 130 ? 2.384 39.540 3.696 1.00 65.25 195 PRO A O 1
ATOM 855 N N . TRP A 1 131 ? 3.835 40.565 5.108 1.00 52.22 196 TRP A N 1
ATOM 856 C CA . TRP A 1 131 ? 4.928 40.588 4.135 1.00 54.09 196 TRP A CA 1
ATOM 857 C C . TRP A 1 131 ? 5.768 39.323 4.211 1.00 53.36 196 TRP A C 1
ATOM 858 O O . TRP A 1 131 ? 6.818 39.280 4.854 1.00 58.50 196 TRP A O 1
ATOM 869 N N . PHE A 1 132 ? 5.271 38.306 3.512 1.00 49.20 197 PHE A N 1
ATOM 870 C CA . PHE A 1 132 ? 5.827 36.966 3.492 1.00 48.34 197 PHE A CA 1
ATOM 871 C C . PHE A 1 132 ? 5.306 36.324 2.215 1.00 47.86 197 PHE A C 1
ATOM 872 O O . PHE A 1 132 ? 4.299 36.750 1.649 1.00 47.45 197 PHE A O 1
ATOM 880 N N . GLY A 1 133 ? 5.990 35.286 1.776 1.00 49.77 198 GLY A N 1
ATOM 881 C CA . GLY A 1 133 ? 5.597 34.576 0.576 1.00 47.76 198 GLY A CA 1
ATOM 882 C C . GLY A 1 133 ? 6.417 33.306 0.536 1.00 49.93 198 GLY A C 1
ATOM 883 O O . GLY A 1 133 ? 7.352 33.163 1.320 1.00 56.00 198 GLY A O 1
ATOM 884 N N . GLY A 1 134 ? 6.073 32.419 -0.386 1.00 51.75 199 GLY A N 1
ATOM 885 C CA . GLY A 1 134 ? 6.801 31.173 -0.512 1.00 51.99 199 GLY A CA 1
ATOM 886 C C . GLY A 1 134 ? 5.863 29.994 -0.332 1.00 52.54 199 GLY A C 1
ATOM 887 O O . GLY A 1 134 ? 4.820 30.107 0.318 1.00 55.37 199 GLY A O 1
ATOM 888 N N . LEU A 1 135 ? 6.262 28.879 -0.941 1.00 51.32 200 LEU A N 1
ATOM 889 C CA . LEU A 1 135 ? 5.413 27.704 -0.999 1.00 50.41 200 LEU A CA 1
ATOM 890 C C . LEU A 1 135 ? 5.725 26.767 0.163 1.00 47.22 200 LEU A C 1
ATOM 891 O O . LEU A 1 135 ? 5.196 25.662 0.200 1.00 53.27 200 LEU A O 1
ATOM 896 N N . SER A 1 136 ? 6.557 27.199 1.119 1.00 46.42 201 SER A N 1
ATOM 897 C CA . SER A 1 136 ? 7.050 26.241 2.099 1.00 54.99 201 SER A CA 1
ATOM 898 C C . SER A 1 136 ? 6.000 25.924 3.161 1.00 56.17 201 SER A C 1
ATOM 899 O O . SER A 1 136 ? 6.151 24.951 3.891 1.00 59.77 201 SER A O 1
ATOM 902 N N . GLY A 1 137 ? 4.971 26.773 3.273 1.00 56.59 202 GLY A N 1
ATOM 903 C CA . GLY A 1 137 ? 3.821 26.447 4.099 1.00 43.40 202 GLY A CA 1
ATOM 904 C C . GLY A 1 137 ? 3.152 25.189 3.565 1.00 46.67 202 GLY A C 1
ATOM 905 O O . GLY A 1 137 ? 3.014 24.202 4.285 1.00 46.08 202 GLY A O 1
ATOM 906 N N . VAL A 1 138 ? 2.791 25.219 2.274 1.00 45.84 203 VAL A N 1
ATOM 907 C CA . VAL A 1 138 ? 2.288 24.052 1.566 1.00 42.18 203 VAL A CA 1
ATOM 908 C C . VAL A 1 138 ? 3.283 22.892 1.623 1.00 46.79 203 VAL A C 1
ATOM 909 O O . VAL A 1 138 ? 2.849 21.751 1.767 1.00 44.87 203 VAL A O 1
ATOM 913 N N . VAL A 1 139 ? 4.602 23.186 1.540 1.00 47.61 204 VAL A N 1
ATOM 914 C CA . VAL A 1 139 ? 5.652 22.178 1.534 1.00 45.53 204 VAL A CA 1
ATOM 915 C C . VAL A 1 139 ? 5.718 21.439 2.863 1.00 47.42 204 VAL A C 1
ATOM 916 O O . VAL A 1 139 ? 5.740 20.208 2.869 1.00 58.26 204 VAL A O 1
ATOM 920 N N . PHE A 1 140 ? 5.735 22.183 3.977 1.00 46.82 205 PHE A N 1
ATOM 921 C CA . PHE A 1 140 ? 5.723 21.596 5.310 1.00 48.04 205 PHE A CA 1
ATOM 922 C C . PHE A 1 140 ? 4.428 20.828 5.595 1.00 49.51 205 PHE A C 1
ATOM 923 O O . PHE A 1 140 ? 4.457 19.820 6.299 1.00 50.84 205 PHE A O 1
ATOM 931 N N . ALA A 1 141 ? 3.292 21.290 5.051 1.00 51.75 206 ALA A N 1
ATOM 932 C CA . ALA A 1 141 ? 2.060 20.507 5.108 1.00 57.78 206 ALA A CA 1
ATOM 933 C C . ALA A 1 141 ? 2.190 19.191 4.334 1.00 62.78 206 ALA A C 1
ATOM 934 O O . ALA A 1 141 ? 1.733 18.156 4.819 1.00 66.34 206 ALA A O 1
ATOM 936 N N . LEU A 1 142 ? 2.788 19.232 3.130 1.00 58.51 207 LEU A N 1
ATOM 937 C CA . LEU A 1 142 ? 3.035 18.021 2.358 1.00 54.81 207 LEU A CA 1
ATOM 938 C C . LEU A 1 142 ? 4.003 17.082 3.078 1.00 55.99 207 LEU A C 1
ATOM 939 O O . LEU A 1 142 ? 3.777 15.875 3.086 1.00 58.23 207 LEU A O 1
ATOM 944 N N . MET A 1 143 ? 5.079 17.624 3.665 1.00 55.01 208 MET A N 1
ATOM 945 C CA . MET A 1 143 ? 6.014 16.826 4.453 1.00 61.35 208 MET A CA 1
ATOM 946 C C . MET A 1 143 ? 5.301 16.129 5.617 1.00 63.85 208 MET A C 1
ATOM 947 O O . MET A 1 143 ? 5.561 14.957 5.888 1.00 71.31 208 MET A O 1
ATOM 952 N N . GLY A 1 144 ? 4.420 16.863 6.310 1.00 59.10 209 GLY A N 1
ATOM 953 C CA . GLY A 1 144 ? 3.612 16.332 7.393 1.00 55.74 209 GLY A CA 1
ATOM 954 C C . GLY A 1 144 ? 2.624 15.265 6.931 1.00 57.38 209 GLY A C 1
ATOM 955 O O . GLY A 1 144 ? 2.492 14.207 7.549 1.00 61.24 209 GLY A O 1
ATOM 956 N N . TYR A 1 145 ? 1.935 15.547 5.828 1.00 53.35 210 TYR A N 1
ATOM 957 C CA . TYR A 1 145 ? 0.955 14.622 5.287 1.00 56.50 210 TYR A CA 1
ATOM 958 C C . TYR A 1 145 ? 1.595 13.311 4.828 1.00 61.62 210 TYR A C 1
ATOM 959 O O . TYR A 1 145 ? 1.163 12.240 5.248 1.00 62.79 210 TYR A O 1
ATOM 968 N N . VAL A 1 146 ? 2.610 13.402 3.957 1.00 68.53 211 VAL A N 1
ATOM 969 C CA . VAL A 1 146 ? 3.341 12.246 3.440 1.00 65.93 211 VAL A CA 1
ATOM 970 C C . VAL A 1 146 ? 3.911 11.391 4.584 1.00 66.59 211 VAL A C 1
ATOM 971 O O . VAL A 1 146 ? 3.776 10.169 4.566 1.00 76.65 211 VAL A O 1
ATOM 975 N N . TRP A 1 147 ? 4.515 12.014 5.606 1.00 67.90 212 TRP A N 1
ATOM 976 C CA . TRP A 1 147 ? 5.103 11.246 6.701 1.00 71.63 212 TRP A CA 1
ATOM 977 C C . TRP A 1 147 ? 4.056 10.532 7.580 1.00 72.28 212 TRP A C 1
ATOM 978 O O . TRP A 1 147 ? 4.172 9.330 7.804 1.00 68.38 212 TRP A O 1
ATOM 989 N N . LEU A 1 148 ? 3.029 11.241 8.079 1.00 70.08 213 LEU A N 1
ATOM 990 C CA . LEU A 1 148 ? 2.032 10.631 8.959 1.00 73.92 213 LEU A CA 1
ATOM 991 C C . LEU A 1 148 ? 1.273 9.551 8.195 1.00 69.29 213 LEU A C 1
ATOM 992 O O . LEU A 1 148 ? 1.054 8.459 8.722 1.00 75.94 213 LEU A O 1
ATOM 997 N N . ARG A 1 149 ? 0.816 9.903 6.990 1.00 71.81 214 ARG A N 1
ATOM 998 C CA . ARG A 1 149 ? 0.044 9.006 6.143 1.00 80.36 214 ARG A CA 1
ATOM 999 C C . ARG A 1 149 ? 0.848 7.736 5.850 1.00 78.76 214 ARG A C 1
ATOM 1000 O O . ARG A 1 149 ? 0.273 6.654 5.809 1.00 80.34 214 ARG A O 1
ATOM 1008 N N . GLY A 1 150 ? 2.177 7.874 5.718 1.00 75.26 215 GLY A N 1
ATOM 1009 C CA . GLY A 1 150 ? 3.086 6.754 5.511 1.00 83.79 215 GLY A CA 1
ATOM 1010 C C . GLY A 1 150 ? 3.302 5.878 6.747 1.00 85.93 215 GLY A C 1
ATOM 1011 O O . GLY A 1 150 ? 3.738 4.736 6.609 1.00 102.82 215 GLY A O 1
ATOM 1012 N N . GLU A 1 151 ? 3.003 6.414 7.939 1.00 83.92 216 GLU A N 1
ATOM 1013 C CA . GLU A 1 151 ? 3.222 5.747 9.213 1.00 83.91 216 GLU A CA 1
ATOM 1014 C C . GLU A 1 151 ? 1.988 4.956 9.623 1.00 92.17 216 GLU A C 1
ATOM 1015 O O . GLU A 1 151 ? 2.117 3.869 10.194 1.00 106.39 216 GLU A O 1
ATOM 1021 N N . ARG A 1 152 ? 0.816 5.561 9.385 1.00 91.09 217 ARG A N 1
ATOM 1022 C CA . ARG A 1 152 ? -0.472 5.063 9.837 1.00 101.53 217 ARG A CA 1
ATOM 1023 C C . ARG A 1 152 ? -1.233 4.445 8.671 1.00 108.93 217 ARG A C 1
ATOM 1024 O O . ARG A 1 152 ? -2.265 3.809 8.861 1.00 123.04 217 ARG A O 1
ATOM 1032 N N . ASP A 1 153 ? -0.774 4.703 7.455 1.00 112.20 218 ASP A N 1
ATOM 1033 C CA . ASP A 1 153 ? -1.481 4.109 6.343 1.00 123.31 218 ASP A CA 1
ATOM 1034 C C . ASP A 1 153 ? -0.467 3.737 5.265 1.00 138.93 218 ASP A C 1
ATOM 1035 O O . ASP A 1 153 ? -0.551 4.244 4.144 1.00 149.89 218 ASP A O 1
ATOM 1040 N N . PRO A 1 154 ? 0.506 2.833 5.564 1.00 127.37 219 PRO A N 1
ATOM 1041 C CA . PRO A 1 154 ? 1.576 2.508 4.616 1.00 117.32 219 PRO A CA 1
ATOM 1042 C C . PRO A 1 154 ? 1.020 2.026 3.275 1.00 114.20 219 PRO A C 1
ATOM 1043 O O . PRO A 1 154 ? 1.705 2.087 2.261 1.00 104.35 219 PRO A O 1
ATOM 1047 N N . GLN A 1 155 ? -0.248 1.592 3.299 1.00 130.20 220 GLN A N 1
ATOM 1048 C CA . GLN A 1 155 ? -1.038 1.114 2.171 1.00 136.87 220 GLN A CA 1
ATOM 1049 C C . GLN A 1 155 ? -1.256 2.175 1.090 1.00 143.76 220 GLN A C 1
ATOM 1050 O O . GLN A 1 155 ? -1.506 1.814 -0.061 1.00 155.40 220 GLN A O 1
ATOM 1056 N N . SER A 1 156 ? -1.225 3.465 1.460 1.00 149.51 221 SER A N 1
ATOM 1057 C CA . SER A 1 156 ? -1.502 4.565 0.539 1.00 134.25 221 SER A CA 1
ATOM 1058 C C . SER A 1 156 ? -0.460 4.625 -0.581 1.00 124.55 221 SER A C 1
ATOM 1059 O O . SER A 1 156 ? -0.736 5.128 -1.672 1.00 131.27 221 SER A O 1
ATOM 1062 N N . GLY A 1 157 ? 0.744 4.117 -0.286 1.00 116.71 222 GLY A N 1
ATOM 1063 C CA . GLY A 1 157 ? 1.837 4.032 -1.241 1.00 106.87 222 GLY A CA 1
ATOM 1064 C C . GLY A 1 157 ? 2.749 5.255 -1.196 1.00 103.58 222 GLY A C 1
ATOM 1065 O O . GLY A 1 157 ? 3.623 5.400 -2.048 1.00 105.52 222 GLY A O 1
ATOM 1066 N N . ILE A 1 158 ? 2.501 6.136 -0.214 1.00 111.15 223 ILE A N 1
ATOM 1067 C CA . ILE A 1 158 ? 3.329 7.300 0.072 1.00 112.44 223 ILE A CA 1
ATOM 1068 C C . ILE A 1 158 ? 3.977 7.100 1.442 1.00 110.96 223 ILE A C 1
ATOM 1069 O O . ILE A 1 158 ? 3.386 6.475 2.323 1.00 118.80 223 ILE A O 1
ATOM 1074 N N . TYR A 1 159 ? 5.204 7.624 1.588 1.00 113.03 224 TYR A N 1
ATOM 1075 C CA . TYR A 1 159 ? 5.968 7.583 2.829 1.00 110.35 224 TYR A CA 1
ATOM 1076 C C . TYR A 1 159 ? 7.112 8.597 2.745 1.00 104.68 224 TYR A C 1
ATOM 1077 O O . TYR A 1 159 ? 7.579 8.917 1.652 1.00 102.74 224 TYR A O 1
ATOM 1086 N N . LEU A 1 160 ? 7.549 9.102 3.910 1.00 99.39 225 LEU A N 1
ATOM 1087 C CA . LEU A 1 160 ? 8.725 9.959 4.010 1.00 92.09 225 LEU A CA 1
ATOM 1088 C C . LEU A 1 160 ? 9.799 9.232 4.828 1.00 87.70 225 LEU A C 1
ATOM 1089 O O . LEU A 1 160 ? 9.531 8.684 5.898 1.00 86.02 225 LEU A O 1
ATOM 1094 N N . GLN A 1 161 ? 11.017 9.202 4.275 1.00 86.84 226 GLN A N 1
ATOM 1095 C CA . GLN A 1 161 ? 12.188 8.636 4.922 1.00 91.82 226 GLN A CA 1
ATOM 1096 C C . GLN A 1 161 ? 12.435 9.402 6.213 1.00 93.44 226 GLN A C 1
ATOM 1097 O O . GLN A 1 161 ? 12.206 10.607 6.257 1.00 99.04 226 GLN A O 1
ATOM 1103 N N . ARG A 1 162 ? 12.886 8.698 7.261 1.00 108.60 227 ARG A N 1
ATOM 1104 C CA . ARG A 1 162 ? 13.163 9.360 8.527 1.00 113.81 227 ARG A CA 1
ATOM 1105 C C . ARG A 1 162 ? 14.336 10.328 8.346 1.00 115.04 227 ARG A C 1
ATOM 1106 O O . ARG A 1 162 ? 14.376 11.369 8.996 1.00 118.05 227 ARG A O 1
ATOM 1114 N N . GLY A 1 163 ? 15.238 10.014 7.403 1.00 107.76 228 GLY A N 1
ATOM 1115 C CA . GLY A 1 163 ? 16.336 10.896 7.022 1.00 104.11 228 GLY A CA 1
ATOM 1116 C C . GLY A 1 163 ? 15.875 12.283 6.562 1.00 104.07 228 GLY A C 1
ATOM 1117 O O . GLY A 1 163 ? 16.606 13.260 6.694 1.00 97.98 228 GLY A O 1
ATOM 1118 N N . LEU A 1 164 ? 14.649 12.363 6.033 1.00 103.87 229 LEU A N 1
ATOM 1119 C CA . LEU A 1 164 ? 14.078 13.601 5.522 1.00 98.71 229 LEU A CA 1
ATOM 1120 C C . LEU A 1 164 ? 13.256 14.313 6.597 1.00 94.06 229 LEU A C 1
ATOM 1121 O O . LEU A 1 164 ? 13.306 15.538 6.684 1.00 78.39 229 LEU A O 1
ATOM 1126 N N . ILE A 1 165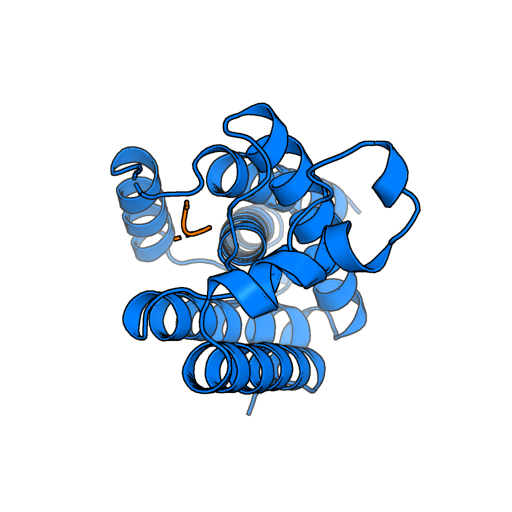 ? 12.504 13.549 7.409 1.00 93.66 230 ILE A N 1
ATOM 1127 C CA . ILE A 1 165 ? 11.773 14.108 8.543 1.00 103.89 230 ILE A CA 1
ATOM 1128 C C . ILE A 1 165 ? 12.760 14.684 9.560 1.00 114.78 230 ILE A C 1
ATOM 1129 O O . ILE A 1 165 ? 12.383 15.534 10.368 1.00 116.92 230 ILE A O 1
ATOM 1134 N N . ILE A 1 166 ? 14.007 14.185 9.538 1.00 121.56 231 ILE A N 1
ATOM 1135 C CA . ILE A 1 166 ? 15.075 14.690 10.391 1.00 118.47 231 ILE A CA 1
ATOM 1136 C C . ILE A 1 166 ? 15.492 16.073 9.895 1.00 110.13 231 ILE A C 1
ATOM 1137 O O . ILE A 1 166 ? 15.349 17.056 10.619 1.00 109.68 231 ILE A O 1
ATOM 1142 N N . PHE A 1 167 ? 15.963 16.146 8.647 1.00 96.12 232 PHE A N 1
ATOM 1143 C CA . PHE A 1 167 ? 16.416 17.406 8.082 1.00 99.17 232 PHE A CA 1
ATOM 1144 C C . PHE A 1 167 ? 15.281 18.437 8.131 1.00 94.51 232 PHE A C 1
ATOM 1145 O O . PHE A 1 167 ? 15.494 19.575 8.554 1.00 92.39 232 PHE A O 1
ATOM 1153 N N . ALA A 1 168 ? 14.061 18.002 7.777 1.00 89.01 233 ALA A N 1
ATOM 1154 C CA . ALA A 1 168 ? 12.845 18.796 7.908 1.00 80.48 233 ALA A CA 1
ATOM 1155 C C . ALA A 1 168 ? 12.747 19.463 9.284 1.00 82.49 233 ALA A C 1
ATOM 1156 O O . ALA A 1 168 ? 12.453 20.651 9.346 1.00 82.67 233 ALA A O 1
ATOM 1158 N N . LEU A 1 169 ? 13.009 18.710 10.369 1.00 90.64 234 LEU A N 1
ATOM 1159 C CA . LEU A 1 169 ? 13.003 19.195 11.746 1.00 98.69 234 LEU A CA 1
ATOM 1160 C C . LEU A 1 169 ? 14.170 20.148 12.029 1.00 111.35 234 LEU A C 1
ATOM 1161 O O . LEU A 1 169 ? 14.030 21.060 12.852 1.00 117.92 234 LEU A O 1
ATOM 1166 N N . ILE A 1 170 ? 15.303 19.938 11.336 1.00 108.24 235 ILE A N 1
ATOM 1167 C CA . ILE A 1 170 ? 16.517 20.734 11.493 1.00 105.34 235 ILE A CA 1
ATOM 1168 C C . ILE A 1 170 ? 16.339 22.123 10.868 1.00 110.11 235 ILE A C 1
ATOM 1169 O O . ILE A 1 170 ? 16.908 23.097 11.366 1.00 111.14 235 ILE A O 1
ATOM 1174 N N . TRP A 1 171 ? 15.423 22.075 9.848 1.00 107.61 236 TRP A N 1
ATOM 1175 C CA . TRP A 1 171 ? 15.242 23.394 9.255 1.00 107.35 236 TRP A CA 1
ATOM 1176 C C . TRP A 1 171 ? 14.371 24.264 10.167 1.00 100.62 236 TRP A C 1
ATOM 1177 O O . TRP A 1 171 ? 14.696 25.403 10.486 1.00 106.95 236 TRP A O 1
ATOM 1188 N N . ILE A 1 172 ? 13.293 23.686 10.570 1.00 85.41 237 ILE A N 1
ATOM 1189 C CA . ILE A 1 172 ? 12.326 24.287 11.478 1.00 89.67 237 ILE A CA 1
ATOM 1190 C C . ILE A 1 172 ? 13.100 25.011 12.573 1.00 94.18 237 ILE A C 1
ATOM 1191 O O . ILE A 1 172 ? 13.110 26.235 12.588 1.00 89.77 237 ILE A O 1
ATOM 1196 N N . VAL A 1 173 ? 13.820 24.256 13.415 1.00 107.93 238 VAL A N 1
ATOM 1197 C CA . VAL A 1 173 ? 14.532 24.796 14.571 1.00 103.80 238 VAL A CA 1
ATOM 1198 C C . VAL A 1 173 ? 15.546 25.873 14.170 1.00 111.38 238 VAL A C 1
ATOM 1199 O O . VAL A 1 173 ? 15.864 26.735 14.992 1.00 129.11 238 VAL A O 1
ATOM 1203 N N . ALA A 1 174 ? 16.038 25.837 12.918 1.00 102.71 239 ALA A N 1
ATOM 1204 C CA . ALA A 1 174 ? 16.908 26.874 12.373 1.00 94.13 239 ALA A CA 1
ATOM 1205 C C . ALA A 1 174 ? 16.158 28.200 12.183 1.00 103.50 239 ALA A C 1
ATOM 1206 O O . ALA A 1 174 ? 16.776 29.260 12.060 1.00 106.65 239 ALA A O 1
ATOM 1208 N N . GLY A 1 175 ? 14.816 28.141 12.166 1.00 109.77 240 GLY A N 1
ATOM 1209 C CA . GLY A 1 175 ? 13.961 29.315 12.071 1.00 84.94 240 GLY A CA 1
ATOM 1210 C C . GLY A 1 175 ? 13.508 29.770 13.442 1.00 79.72 240 GLY A C 1
ATOM 1211 O O . GLY A 1 175 ? 13.412 30.950 13.696 1.00 94.01 240 GLY A O 1
ATOM 1212 N N . SER A 1 183 ? 15.585 35.135 7.294 1.00 80.67 248 SER A N 1
ATOM 1213 C CA . SER A 1 183 ? 14.216 35.530 7.644 1.00 80.88 248 SER A CA 1
ATOM 1214 C C . SER A 1 183 ? 13.217 34.481 7.155 1.00 82.24 248 SER A C 1
ATOM 1215 O O . SER A 1 183 ? 12.830 34.461 5.986 1.00 74.74 248 SER A O 1
ATOM 1218 N N . MET A 1 184 ? 12.789 33.616 8.084 1.00 80.80 249 MET A N 1
ATOM 1219 C CA . MET A 1 184 ? 11.857 32.538 7.789 1.00 76.63 249 MET A CA 1
ATOM 1220 C C . MET A 1 184 ? 10.433 32.910 8.222 1.00 69.82 249 MET A C 1
ATOM 1221 O O . MET A 1 184 ? 10.201 33.626 9.201 1.00 73.16 249 MET A O 1
ATOM 1226 N N . ALA A 1 185 ? 9.467 32.411 7.452 1.00 63.87 250 ALA A N 1
ATOM 1227 C CA . ALA A 1 185 ? 8.073 32.452 7.856 1.00 64.36 250 ALA A CA 1
ATOM 1228 C C . ALA A 1 185 ? 7.811 31.270 8.794 1.00 72.96 250 ALA A C 1
ATOM 1229 O O . ALA A 1 185 ? 7.502 30.148 8.362 1.00 66.05 250 ALA A O 1
ATOM 1231 N N . ASN A 1 186 ? 7.954 31.559 10.097 1.00 71.38 251 ASN A N 1
ATOM 1232 C CA . ASN A 1 186 ? 7.932 30.579 11.179 1.00 73.87 251 ASN A CA 1
ATOM 1233 C C . ASN A 1 186 ? 6.520 30.058 11.453 1.00 73.73 251 ASN A C 1
ATOM 1234 O O . ASN A 1 186 ? 6.337 28.869 11.750 1.00 74.04 251 ASN A O 1
ATOM 1239 N N . GLY A 1 187 ? 5.530 30.958 11.369 1.00 70.51 252 GLY A N 1
ATOM 1240 C CA . GLY A 1 187 ? 4.130 30.583 11.535 1.00 65.56 252 GLY A CA 1
ATOM 1241 C C . GLY A 1 187 ? 3.632 29.701 10.393 1.00 62.54 252 GLY A C 1
ATOM 1242 O O . GLY A 1 187 ? 2.844 28.787 10.620 1.00 58.33 252 GLY A O 1
ATOM 1243 N N . ALA A 1 188 ? 4.101 29.992 9.169 1.00 59.53 253 ALA A N 1
ATOM 1244 C CA . ALA A 1 188 ? 3.799 29.203 7.984 1.00 58.67 253 ALA A CA 1
ATOM 1245 C C . ALA A 1 188 ? 4.333 27.781 8.148 1.00 62.25 253 ALA A C 1
ATOM 1246 O O . ALA A 1 188 ? 3.605 26.814 7.919 1.00 63.80 253 ALA A O 1
ATOM 1248 N N . HIS A 1 189 ? 5.599 27.650 8.565 1.00 61.05 254 HIS A N 1
ATOM 1249 C CA . HIS A 1 189 ? 6.209 26.332 8.686 1.00 67.71 254 HIS A CA 1
ATOM 1250 C C . HIS A 1 189 ? 5.421 25.443 9.645 1.00 63.60 254 HIS A C 1
ATOM 1251 O O . HIS A 1 189 ? 5.126 24.284 9.328 1.00 64.75 254 HIS A O 1
ATOM 1258 N N . ILE A 1 190 ? 5.113 25.992 10.825 1.00 68.57 255 ILE A N 1
ATOM 1259 C CA . ILE A 1 190 ? 4.479 25.235 11.897 1.00 75.80 255 ILE A CA 1
ATOM 1260 C C . ILE A 1 190 ? 2.979 25.052 11.622 1.00 70.25 255 ILE A C 1
ATOM 1261 O O . ILE A 1 190 ? 2.432 23.996 11.924 1.00 70.57 255 ILE A O 1
ATOM 1266 N N . ALA A 1 191 ? 2.318 26.053 11.020 1.00 52.94 256 ALA A N 1
ATOM 1267 C CA . ALA A 1 191 ? 0.895 25.933 10.739 1.00 54.71 256 ALA A CA 1
ATOM 1268 C C . ALA A 1 191 ? 0.671 24.932 9.607 1.00 57.83 256 ALA A C 1
ATOM 1269 O O . ALA A 1 191 ? -0.278 24.146 9.627 1.00 53.42 256 ALA A O 1
ATOM 1271 N N . GLY A 1 192 ? 1.552 24.999 8.602 1.00 60.12 257 GLY A N 1
ATOM 1272 C CA . GLY A 1 192 ? 1.495 24.097 7.468 1.00 59.13 257 GLY A CA 1
ATOM 1273 C C . GLY A 1 192 ? 1.653 22.650 7.926 1.00 63.11 257 GLY A C 1
ATOM 1274 O O . GLY A 1 192 ? 0.788 21.813 7.660 1.00 51.49 257 GLY A O 1
ATOM 1275 N N . LEU A 1 193 ? 2.758 22.399 8.649 1.00 59.00 258 LEU A N 1
ATOM 1276 C CA . LEU A 1 193 ? 3.040 21.116 9.263 1.00 52.57 258 LEU A CA 1
ATOM 1277 C C . LEU A 1 193 ? 1.832 20.593 10.042 1.00 51.91 258 LEU A C 1
ATOM 1278 O O . LEU A 1 193 ? 1.435 19.452 9.854 1.00 60.93 258 LEU A O 1
ATOM 1283 N N . ALA A 1 194 ? 1.228 21.428 10.895 1.00 56.72 259 ALA A N 1
ATOM 1284 C CA . ALA A 1 194 ? 0.054 21.035 11.667 1.00 52.43 259 ALA A CA 1
ATOM 1285 C C . ALA A 1 194 ? -1.046 20.547 10.734 1.00 52.24 259 ALA A C 1
ATOM 1286 O O . ALA A 1 194 ? -1.596 19.463 10.927 1.00 57.01 259 ALA A O 1
ATOM 1288 N N . VAL A 1 195 ? -1.338 21.363 9.720 1.00 53.55 260 VAL A N 1
ATOM 1289 C CA . VAL A 1 195 ? -2.438 21.125 8.795 1.00 55.97 260 VAL A CA 1
ATOM 1290 C C . VAL A 1 195 ? -2.237 19.772 8.115 1.00 61.29 260 VAL A C 1
ATOM 1291 O O . VAL A 1 195 ? -3.215 19.022 7.941 1.00 59.09 260 VAL A O 1
ATOM 1295 N N . GLY A 1 196 ? -0.969 19.470 7.761 1.00 53.89 261 GLY A N 1
ATOM 1296 C CA . GLY A 1 196 ? -0.625 18.287 6.989 1.00 54.17 261 GLY A CA 1
ATOM 1297 C C . GLY A 1 196 ? -0.727 17.021 7.834 1.00 59.25 261 GLY A C 1
ATOM 1298 O O . GLY A 1 196 ? -1.049 15.941 7.334 1.00 60.86 261 GLY A O 1
ATOM 1299 N N . LEU A 1 197 ? -0.431 17.172 9.125 1.00 63.47 262 LEU A N 1
ATOM 1300 C CA . LEU A 1 197 ? -0.561 16.080 10.074 1.00 58.07 262 LEU A CA 1
ATOM 1301 C C . LEU A 1 197 ? -2.050 15.801 10.264 1.00 59.88 262 LEU A C 1
ATOM 1302 O O . LEU A 1 197 ? -2.486 14.664 10.135 1.00 60.75 262 LEU A O 1
ATOM 1307 N N . ALA A 1 198 ? -2.818 16.863 10.538 1.00 55.56 263 ALA A N 1
ATOM 1308 C CA . ALA A 1 198 ? -4.251 16.795 10.765 1.00 57.70 263 ALA A CA 1
ATOM 1309 C C . ALA A 1 198 ? -4.943 16.044 9.628 1.00 60.34 263 ALA A C 1
ATOM 1310 O O . ALA A 1 198 ? -5.626 15.056 9.875 1.00 67.04 263 ALA A O 1
ATOM 1312 N N . MET A 1 199 ? -4.745 16.505 8.386 1.00 65.49 264 MET A N 1
ATOM 1313 C CA . MET A 1 199 ? -5.394 15.945 7.207 1.00 62.10 264 MET A CA 1
ATOM 1314 C C . MET A 1 199 ? -5.008 14.478 7.020 1.00 61.71 264 MET A C 1
ATOM 1315 O O . MET A 1 199 ? -5.856 13.641 6.704 1.00 69.20 264 MET A O 1
ATOM 1320 N N . ALA A 1 200 ? -3.725 14.177 7.230 1.00 60.92 265 ALA A N 1
ATOM 1321 C CA . ALA A 1 200 ? -3.194 12.824 7.123 1.00 67.10 265 ALA A CA 1
ATOM 1322 C C . ALA A 1 200 ? -3.879 11.896 8.126 1.00 65.90 265 ALA A C 1
ATOM 1323 O O . ALA A 1 200 ? -4.148 10.745 7.814 1.00 65.97 265 ALA A O 1
ATOM 1325 N N . PHE A 1 201 ? -4.111 12.389 9.345 1.00 64.01 266 PHE A N 1
ATOM 1326 C CA . PHE A 1 201 ? -4.759 11.622 10.392 1.00 71.77 266 PHE A CA 1
ATOM 1327 C C . PHE A 1 201 ? -6.198 11.308 9.982 1.00 71.86 266 PHE A C 1
ATOM 1328 O O . PHE A 1 201 ? -6.615 10.150 10.012 1.00 75.12 266 PHE A O 1
ATOM 1336 N N . VAL A 1 202 ? -6.939 12.363 9.611 1.00 69.16 267 VAL A N 1
ATOM 1337 C CA . VAL A 1 202 ? -8.325 12.310 9.163 1.00 66.59 267 VAL A CA 1
ATOM 1338 C C . VAL A 1 202 ? -8.499 11.299 8.029 1.00 72.70 267 VAL A C 1
ATOM 1339 O O . VAL A 1 202 ? -9.472 10.547 8.014 1.00 86.39 267 VAL A O 1
ATOM 1343 N N . ASP A 1 203 ? -7.556 11.300 7.077 1.00 81.29 268 ASP A N 1
ATOM 1344 C CA . ASP A 1 203 ? -7.596 10.460 5.886 1.00 75.29 268 ASP A CA 1
ATOM 1345 C C . ASP A 1 203 ? -7.130 9.029 6.184 1.00 74.36 268 ASP A C 1
ATOM 1346 O O . ASP A 1 203 ? -7.452 8.110 5.435 1.00 71.30 268 ASP A O 1
ATOM 1351 N N . SER A 1 204 ? -6.340 8.866 7.257 1.00 75.70 269 SER A N 1
ATOM 1352 C CA . SER A 1 204 ? -5.732 7.618 7.695 1.00 78.93 269 SER A CA 1
ATOM 1353 C C . SER A 1 204 ? -6.727 6.847 8.558 1.00 79.76 269 SER A C 1
ATOM 1354 O O . SER A 1 204 ? -6.589 5.645 8.760 1.00 93.23 269 SER A O 1
ATOM 1357 N N . LEU A 1 205 ? -7.749 7.556 9.041 1.00 87.34 270 LEU A N 1
ATOM 1358 C CA . LEU A 1 205 ? -8.837 6.955 9.797 1.00 85.61 270 LEU A CA 1
ATOM 1359 C C . LEU A 1 205 ? -9.845 6.282 8.862 1.00 96.73 270 LEU A C 1
ATOM 1360 O O . LEU A 1 205 ? -10.082 5.078 8.987 1.00 96.37 270 LEU A O 1
ATOM 1365 N N . ASN A 1 206 ? -10.395 7.052 7.904 1.00 97.76 271 ASN A N 1
ATOM 1366 C CA . ASN A 1 206 ? -11.345 6.582 6.904 1.00 102.74 271 ASN A CA 1
ATOM 1367 C C . ASN A 1 206 ? -10.819 5.333 6.182 1.00 105.34 271 ASN A C 1
ATOM 1368 O O . ASN A 1 206 ? -9.880 5.393 5.396 1.00 107.96 271 ASN A O 1
ATOM 1373 N N . VAL B 2 3 ? 10.829 41.173 5.051 1.00 92.87 500 VAL B N 1
ATOM 1374 C CA . VAL B 2 3 ? 9.945 40.152 4.389 1.00 94.66 500 VAL B CA 1
ATOM 1375 C C . VAL B 2 3 ? 10.469 38.759 4.715 1.00 101.51 500 VAL B C 1
ATOM 1376 O O . VAL B 2 3 ? 11.681 38.531 4.741 1.00 108.91 500 VAL B O 1
ATOM 1380 N N . ARG B 2 4 ? 9.528 37.836 4.956 1.00 96.43 501 ARG B N 1
ATOM 1381 C CA . ARG B 2 4 ? 9.856 36.513 5.457 1.00 90.21 501 ARG B CA 1
ATOM 1382 C C . ARG B 2 4 ? 9.523 35.466 4.397 1.00 84.56 501 ARG B C 1
ATOM 1383 O O . ARG B 2 4 ? 8.456 35.493 3.784 1.00 81.46 501 ARG B O 1
ATOM 1391 N N . MET B 2 5 ? 10.477 34.554 4.202 1.00 79.63 502 MET B N 1
ATOM 1392 C CA . MET B 2 5 ? 10.399 33.491 3.224 1.00 80.76 502 MET B CA 1
ATOM 1393 C C . MET B 2 5 ? 9.707 32.297 3.868 1.00 78.48 502 MET B C 1
ATOM 1394 O O . MET B 2 5 ? 10.258 31.682 4.776 1.00 94.06 502 MET B O 1
ATOM 1399 N N . ALA B 2 6 ? 8.516 31.954 3.370 1.00 72.00 503 ALA B N 1
ATOM 1400 C CA . ALA B 2 6 ? 7.860 30.724 3.781 1.00 66.68 503 ALA B CA 1
ATOM 1401 C C . ALA B 2 6 ? 8.554 29.539 3.087 1.00 60.76 503 ALA B C 1
ATOM 1402 O O . ALA B 2 6 ? 8.663 29.587 1.824 1.00 57.99 503 ALA B O 1
ATOM 1404 N N . ALA B 2 7 ? 10.478 28.867 2.844 1.00 131.02 504 ALA B N 1
ATOM 1405 C CA . ALA B 2 7 ? 11.695 28.810 3.631 1.00 119.66 504 ALA B CA 1
ATOM 1406 C C . ALA B 2 7 ? 12.853 28.396 2.716 1.00 124.14 504 ALA B C 1
ATOM 1407 O O . ALA B 2 7 ? 12.584 27.974 1.614 1.00 127.28 504 ALA B O 1
#

B-factor: mean 69.7, std 22.17, range [36.2, 162.57]

Foldseek 3Di:
DFDDLLVVLLVLLVVLAVVCVVVNVVVSCVLQWDDQDVVCNPVPNNLQSLASYADDPCLSCVQSVLSNVQVRQCCVQVNPVVSVVLNNVQSNQLQVQLCVVPRTRHGHNVLSSLLSVLQQDLLCVLPVVSVGHDDVVVVVVLVVVLVVCVDSNSSNVRSNVNSNVVNVVVSVD/DDPPD